Protein AF-A0A9N8DSX9-F1 (afdb_monomer_lite)

pLDDT: mean 76.62, std 20.0, range [32.53, 97.75]

Organism: NCBI:txid568900

Sequence (186 aa):
MCFKPKPPTVYNMPDPSSFDSPKKEIKKKHDDGHYFLGCICDMRRAVIILDSLGALGSVIALLVAVILYDQYGIQEEGKEEERIVMWVDGSYNIWTLCCIHILVIYSHLSGIIGAVTFRICPLVIAMLIEIGYGILAGLDQNWISLGVCIFLLYPHISLCHDLSRGILTNENSHGEEQKHLSCWYV

Structure (mmCIF, N/CA/C/O backbone):
data_AF-A0A9N8DSX9-F1
#
_entry.id   AF-A0A9N8DSX9-F1
#
loop_
_atom_site.group_PDB
_atom_site.id
_atom_site.type_symbol
_atom_site.label_atom_id
_atom_site.label_alt_id
_atom_site.label_comp_id
_atom_site.label_asym_id
_atom_site.label_entity_id
_atom_site.label_seq_id
_atom_site.pdbx_PDB_ins_code
_atom_site.Cartn_x
_atom_site.Cartn_y
_atom_site.Cartn_z
_atom_site.occupancy
_atom_site.B_iso_or_equiv
_atom_site.auth_seq_id
_atom_site.auth_comp_id
_atom_site.auth_asym_id
_atom_site.auth_atom_id
_atom_site.pdbx_PDB_model_num
ATOM 1 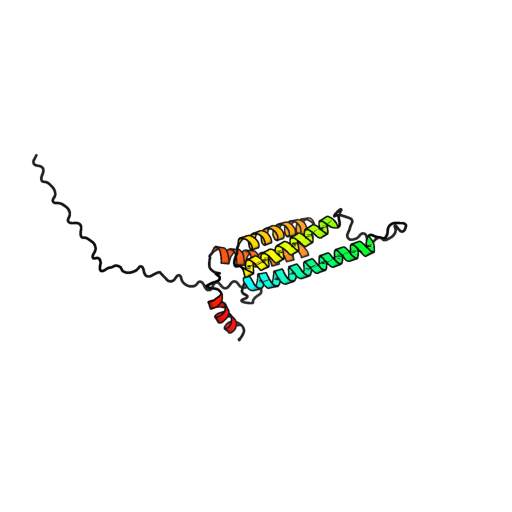N N . MET A 1 1 ? -87.368 -6.758 21.649 1.00 39.78 1 MET A N 1
ATOM 2 C CA . MET A 1 1 ? -86.027 -7.171 22.117 1.00 39.78 1 MET A CA 1
ATOM 3 C C . MET A 1 1 ? -85.372 -5.963 22.772 1.00 39.78 1 MET A C 1
ATOM 5 O O . MET A 1 1 ? -85.138 -4.978 22.087 1.00 39.78 1 MET A O 1
ATOM 9 N N . CYS A 1 2 ? -85.190 -5.985 24.095 1.00 32.53 2 CYS A N 1
ATOM 10 C CA . CYS A 1 2 ? -84.627 -4.865 24.856 1.00 32.53 2 CYS A CA 1
ATOM 11 C C . CYS A 1 2 ? -83.095 -4.894 24.797 1.00 32.53 2 CYS A C 1
ATOM 13 O O . CYS A 1 2 ? -82.479 -5.843 25.279 1.00 32.53 2 CYS A O 1
ATOM 15 N N . PHE A 1 3 ? -82.487 -3.849 24.237 1.00 35.75 3 PHE A N 1
ATOM 16 C CA . PHE A 1 3 ? -81.045 -3.626 24.300 1.00 35.75 3 PHE A CA 1
ATOM 17 C C . PHE A 1 3 ? -80.676 -3.061 25.676 1.00 35.75 3 PHE A C 1
ATOM 19 O O . PHE A 1 3 ? -81.069 -1.948 26.021 1.00 35.75 3 PHE A O 1
ATOM 26 N N . LYS A 1 4 ? -79.915 -3.825 26.467 1.00 37.94 4 LYS A N 1
ATOM 27 C CA . LYS A 1 4 ? -79.202 -3.293 27.634 1.00 37.94 4 LYS A CA 1
ATOM 28 C C . LYS A 1 4 ? -77.878 -2.682 27.155 1.00 37.94 4 LYS A C 1
ATOM 30 O O . LYS A 1 4 ? -77.076 -3.419 26.578 1.00 37.94 4 LYS A O 1
ATOM 35 N N . PRO A 1 5 ? -77.618 -1.386 27.383 1.00 50.19 5 PRO A N 1
ATOM 36 C CA . PRO A 1 5 ? -76.312 -0.808 27.096 1.00 50.19 5 PRO A CA 1
ATOM 37 C C . PRO A 1 5 ? -75.262 -1.383 28.057 1.00 50.19 5 PRO A C 1
ATOM 39 O O . PRO A 1 5 ? -75.504 -1.510 29.259 1.00 50.19 5 PRO A O 1
ATOM 42 N N . LYS A 1 6 ? -74.094 -1.755 27.518 1.00 51.03 6 LYS A N 1
ATOM 43 C CA . LYS A 1 6 ? -72.920 -2.114 28.324 1.00 51.03 6 LYS A CA 1
ATOM 44 C C . LYS A 1 6 ? -72.391 -0.852 29.021 1.00 51.03 6 LYS A C 1
ATOM 46 O O . LYS A 1 6 ? -72.275 0.176 28.354 1.00 51.03 6 LYS A O 1
ATOM 51 N N . PRO A 1 7 ? -72.056 -0.914 30.321 1.00 60.38 7 PRO A N 1
ATOM 52 C CA . PRO A 1 7 ? -71.406 0.200 30.994 1.00 60.38 7 PRO A CA 1
ATOM 53 C C . PRO A 1 7 ? -70.010 0.445 30.397 1.00 60.38 7 PRO A C 1
ATOM 55 O O . PRO A 1 7 ? -69.373 -0.504 29.924 1.00 60.38 7 PRO A O 1
ATOM 58 N N . PRO A 1 8 ? -69.536 1.701 30.402 1.00 59.12 8 PRO A N 1
ATOM 59 C CA . PRO A 1 8 ? -68.220 2.043 29.891 1.00 59.12 8 PRO A CA 1
ATOM 60 C C . PRO A 1 8 ? -67.133 1.372 30.731 1.00 59.12 8 PRO A C 1
ATOM 62 O O . PRO A 1 8 ? -67.168 1.376 31.962 1.00 59.12 8 PRO A O 1
ATOM 65 N N . THR A 1 9 ? -66.163 0.784 30.041 1.00 65.94 9 THR A N 1
ATOM 66 C CA . THR A 1 9 ? -64.956 0.216 30.629 1.00 65.94 9 THR A CA 1
ATOM 67 C C . THR A 1 9 ? -64.151 1.344 31.269 1.00 65.94 9 THR A C 1
ATOM 69 O O . THR A 1 9 ? -63.696 2.257 30.581 1.00 65.94 9 THR A O 1
ATOM 72 N N . VAL A 1 10 ? -63.988 1.293 32.591 1.00 60.00 10 VAL A N 1
ATOM 73 C CA . VAL A 1 10 ? -63.062 2.162 33.320 1.00 60.00 10 VAL A CA 1
ATOM 74 C C . VAL A 1 10 ? -61.651 1.763 32.892 1.00 60.00 10 VAL A C 1
ATOM 76 O O . VAL A 1 10 ? -61.175 0.681 33.232 1.00 60.00 10 VAL A O 1
ATOM 79 N N . TYR A 1 11 ? -61.006 2.604 32.086 1.00 59.25 11 TYR A N 1
ATOM 80 C CA . TYR A 1 11 ? -59.587 2.462 31.789 1.00 59.25 11 TYR A CA 1
ATOM 81 C C . TYR A 1 11 ? -58.805 2.814 33.054 1.00 59.25 11 TYR A C 1
ATOM 83 O O . TYR A 1 11 ? -58.786 3.970 33.472 1.00 59.25 11 TYR A O 1
ATOM 91 N N . ASN A 1 12 ? -58.166 1.815 33.663 1.00 65.25 12 ASN A N 1
ATOM 92 C CA . ASN A 1 12 ? -57.147 2.054 34.676 1.00 65.25 12 ASN A CA 1
ATOM 93 C C . ASN A 1 12 ? -55.991 2.800 34.002 1.00 65.25 12 ASN A C 1
ATOM 95 O O . ASN A 1 12 ? -55.288 2.231 33.165 1.00 65.25 12 ASN A O 1
ATOM 99 N N . MET A 1 13 ? -55.827 4.081 34.329 1.00 64.75 13 MET A N 1
ATOM 100 C CA . MET A 1 13 ? -54.617 4.813 33.971 1.00 64.75 13 MET A CA 1
ATOM 101 C C . MET A 1 13 ? -53.437 4.185 34.724 1.00 64.75 13 MET A C 1
ATOM 103 O O . MET A 1 13 ? -53.549 3.981 35.935 1.00 64.75 13 MET A O 1
ATOM 107 N N . PRO A 1 14 ? -52.334 3.842 34.036 1.00 63.28 14 PRO A N 1
ATOM 108 C CA . PRO A 1 14 ? -51.133 3.365 34.700 1.00 63.28 14 PRO A CA 1
ATOM 109 C C . PRO A 1 14 ? -50.599 4.444 35.644 1.00 63.28 14 PRO A C 1
ATOM 111 O O . PRO A 1 14 ? -50.576 5.631 35.318 1.00 63.28 14 PRO A O 1
ATOM 114 N N . ASP A 1 15 ? -50.198 3.997 36.828 1.00 62.66 15 ASP A N 1
ATOM 115 C CA . ASP A 1 15 ? -49.656 4.819 37.899 1.00 62.66 15 ASP A CA 1
ATOM 116 C C . ASP A 1 15 ? -48.366 5.530 37.414 1.00 62.66 15 ASP A C 1
ATOM 118 O O . ASP A 1 15 ? -47.416 4.847 37.005 1.00 62.66 15 ASP A O 1
ATOM 122 N N . PRO A 1 16 ? -48.290 6.879 37.428 1.00 59.66 16 PRO A N 1
ATOM 123 C CA . PRO A 1 16 ? -47.128 7.638 36.943 1.00 59.66 16 PRO A CA 1
ATOM 124 C C . PRO A 1 16 ? -45.860 7.433 37.790 1.00 59.66 16 PRO A C 1
ATOM 126 O O . PRO A 1 16 ? -44.799 7.955 37.454 1.00 59.66 16 PRO A O 1
ATOM 129 N N . SER A 1 17 ? -45.949 6.662 38.875 1.00 57.22 17 SER A N 1
ATOM 130 C CA . SER A 1 17 ? -44.843 6.333 39.775 1.00 57.22 17 SER A CA 1
ATOM 131 C C . SER A 1 17 ? -43.993 5.128 39.336 1.00 57.22 17 SER A C 1
ATOM 133 O O . SER A 1 17 ? -42.993 4.828 39.984 1.00 57.22 17 SER A O 1
ATOM 135 N N . SER A 1 18 ? -44.321 4.474 38.215 1.00 54.19 18 SER A N 1
ATOM 136 C CA . SER A 1 18 ? -43.562 3.333 37.674 1.00 54.19 18 SER A CA 1
ATOM 137 C C . SER A 1 18 ? -42.880 3.643 36.336 1.00 54.19 18 SER A C 1
ATOM 139 O O . SER A 1 18 ? -42.876 2.840 35.407 1.00 54.19 18 SER A O 1
ATOM 141 N N . PHE A 1 19 ? -42.229 4.805 36.236 1.00 54.66 19 PHE A N 1
ATOM 142 C CA . PHE A 1 19 ? -41.115 4.962 35.296 1.00 54.66 19 PHE A CA 1
ATOM 143 C C . PHE A 1 19 ? -39.897 4.219 35.864 1.00 54.66 19 PHE A C 1
ATOM 145 O O . PHE A 1 19 ? -38.894 4.813 36.262 1.00 54.66 19 PHE A O 1
ATOM 152 N N . ASP A 1 20 ? -40.004 2.888 35.907 1.00 56.53 20 ASP A N 1
ATOM 153 C CA . ASP A 1 20 ? -38.839 2.019 35.936 1.00 56.53 20 ASP A CA 1
ATOM 154 C C . ASP A 1 20 ? -38.082 2.323 34.649 1.00 56.53 20 ASP A C 1
ATOM 156 O O . ASP A 1 20 ? -38.424 1.878 33.550 1.00 56.53 20 ASP A O 1
ATOM 160 N N . SER A 1 21 ? -37.092 3.202 34.793 1.00 57.84 21 SER A N 1
ATOM 161 C CA . SER A 1 21 ? -36.144 3.528 33.744 1.00 57.84 21 SER A CA 1
ATOM 162 C C . SER A 1 21 ? -35.671 2.200 33.167 1.00 57.84 21 SER A C 1
ATOM 164 O O . SER A 1 21 ? -35.215 1.364 33.956 1.00 57.84 21 SER A O 1
ATOM 166 N N . PRO A 1 22 ? -35.792 1.954 31.848 1.00 53.59 22 PRO A N 1
ATOM 167 C CA . PRO A 1 22 ? -35.310 0.713 31.276 1.00 53.59 22 PRO A CA 1
ATOM 168 C C . PRO A 1 22 ? -33.847 0.605 31.682 1.00 53.59 22 PRO A C 1
ATOM 170 O O . PRO A 1 22 ? -33.023 1.425 31.265 1.00 53.59 22 PRO A O 1
ATOM 173 N N . LYS A 1 23 ? -33.550 -0.352 32.573 1.00 48.41 23 LYS A N 1
ATOM 174 C CA . LYS A 1 23 ? -32.190 -0.744 32.917 1.00 48.41 23 LYS A CA 1
ATOM 175 C C . LYS A 1 23 ? -31.560 -1.078 31.579 1.00 48.41 23 LYS A C 1
ATOM 177 O O . LYS A 1 23 ? -31.826 -2.138 31.023 1.00 48.41 23 LYS A O 1
ATOM 182 N N . LYS A 1 24 ? -30.813 -0.117 31.029 1.00 51.50 24 LYS A N 1
ATOM 183 C CA . LYS A 1 24 ? -29.939 -0.305 29.880 1.00 51.50 24 LYS A CA 1
ATOM 184 C C . LYS A 1 24 ? -29.101 -1.509 30.263 1.00 51.50 24 LYS A C 1
ATOM 186 O O . LYS A 1 24 ? -28.231 -1.390 31.123 1.00 51.50 24 LYS A O 1
ATOM 191 N N . GLU A 1 25 ? -29.429 -2.669 29.703 1.00 48.47 25 GLU A N 1
ATOM 192 C CA . GLU A 1 25 ? -28.553 -3.822 29.746 1.00 48.47 25 GLU A CA 1
ATOM 193 C C . GLU A 1 25 ? -27.217 -3.316 29.226 1.00 48.47 25 GLU A C 1
ATOM 195 O O . GLU A 1 25 ? -27.071 -2.941 28.059 1.00 48.47 25 GLU A O 1
ATOM 200 N N . ILE A 1 26 ? -26.269 -3.196 30.150 1.00 52.19 26 ILE A N 1
ATOM 201 C CA . ILE A 1 26 ? -24.877 -2.938 29.852 1.00 52.19 26 ILE A CA 1
ATOM 202 C C . ILE A 1 26 ? -24.466 -4.165 29.050 1.00 52.19 26 ILE A C 1
ATOM 204 O O . ILE A 1 26 ? -24.198 -5.225 29.618 1.00 52.19 26 ILE A O 1
ATOM 208 N N . LYS A 1 27 ? -24.552 -4.044 27.717 1.00 47.03 27 LYS A N 1
ATOM 209 C CA . LYS A 1 27 ? -24.067 -5.035 26.762 1.00 47.03 27 LYS A CA 1
ATOM 210 C C . LYS A 1 27 ? -22.707 -5.480 27.274 1.00 47.03 27 LYS A C 1
ATOM 212 O O . LYS A 1 27 ? -21.816 -4.643 27.420 1.00 47.03 27 LYS A O 1
ATOM 217 N N . LYS A 1 28 ? -22.596 -6.770 27.609 1.00 46.50 28 LYS A N 1
ATOM 218 C CA . LYS A 1 28 ? -21.336 -7.412 27.985 1.00 46.50 28 LYS A CA 1
ATOM 219 C C . LYS A 1 28 ? -20.252 -6.882 27.052 1.00 46.50 28 LYS A C 1
ATOM 221 O O . LYS A 1 28 ? -20.375 -7.030 25.837 1.00 46.50 28 LYS A O 1
ATOM 226 N N . LYS A 1 29 ? -19.258 -6.209 27.636 1.00 50.53 29 LYS A N 1
ATOM 227 C CA . LYS A 1 29 ? -18.045 -5.780 26.948 1.00 50.53 29 LYS A CA 1
ATOM 228 C C . LYS A 1 29 ? -17.439 -7.058 26.371 1.00 50.53 29 LYS A C 1
ATOM 230 O O . LYS A 1 29 ? -17.045 -7.942 27.126 1.00 50.53 29 LYS A O 1
ATOM 235 N N . HIS A 1 30 ? -17.546 -7.226 25.062 1.00 47.53 30 HIS A N 1
ATOM 236 C CA . HIS A 1 30 ? -16.952 -8.355 24.369 1.00 47.53 30 HIS A CA 1
ATOM 237 C C . HIS A 1 30 ? -15.460 -8.026 24.298 1.00 47.53 30 HIS A C 1
ATOM 239 O O . HIS A 1 30 ? -15.067 -7.165 23.515 1.00 47.53 30 HIS A O 1
ATOM 245 N N . ASP A 1 31 ? -14.657 -8.625 25.179 1.00 51.00 31 ASP A N 1
ATOM 246 C CA . ASP A 1 31 ? -13.192 -8.541 25.143 1.00 51.00 31 ASP A CA 1
ATOM 247 C C . ASP A 1 31 ? -12.658 -9.429 23.997 1.00 51.00 31 ASP A C 1
ATOM 249 O O . ASP A 1 31 ? -11.843 -10.325 24.203 1.00 51.00 31 ASP A O 1
ATOM 253 N N . ASP A 1 32 ? -13.143 -9.204 22.773 1.00 53.16 32 ASP A N 1
ATOM 254 C CA . ASP A 1 32 ? -12.611 -9.843 21.568 1.00 53.16 32 ASP A CA 1
ATOM 255 C C . ASP A 1 32 ? -11.408 -9.035 21.088 1.00 53.16 32 ASP A C 1
ATOM 257 O O . ASP A 1 32 ? -11.452 -8.324 20.086 1.00 53.16 32 ASP A O 1
ATOM 261 N N . GLY A 1 33 ? -10.316 -9.110 21.847 1.00 55.03 33 GLY A N 1
ATOM 262 C CA . GLY A 1 33 ? -9.026 -8.638 21.367 1.00 55.03 33 GLY A CA 1
ATOM 263 C C . GLY A 1 33 ? -8.608 -9.485 20.168 1.00 55.03 33 GLY A C 1
ATOM 264 O O . GLY A 1 33 ? -8.338 -10.677 20.309 1.00 55.03 33 GLY A O 1
ATOM 265 N N . HIS A 1 34 ? -8.565 -8.895 18.976 1.00 57.56 34 HIS A N 1
ATOM 266 C CA . HIS A 1 34 ? -8.028 -9.577 17.807 1.00 57.56 34 HIS A CA 1
ATOM 267 C C . HIS A 1 34 ? -6.502 -9.708 17.942 1.00 57.56 34 HIS A C 1
ATOM 269 O O . HIS A 1 34 ? -5.789 -8.721 18.115 1.00 57.56 34 HIS A O 1
ATOM 275 N N . TYR A 1 35 ? -5.985 -10.936 17.860 1.00 56.19 35 TYR A N 1
ATOM 276 C CA . TYR A 1 35 ? -4.548 -11.205 17.928 1.00 56.19 35 TYR A CA 1
ATOM 277 C C . TYR A 1 35 ? -3.931 -11.085 16.531 1.00 56.19 35 TYR A C 1
ATOM 279 O O . TYR A 1 35 ? -4.272 -11.857 15.634 1.00 56.19 35 TYR A O 1
ATOM 287 N N . PHE A 1 36 ? -2.993 -10.154 16.346 1.00 54.12 36 PHE A N 1
ATOM 288 C CA . PHE A 1 36 ? -2.146 -10.097 15.152 1.00 54.12 36 PHE A CA 1
ATOM 289 C C . PHE A 1 36 ? -0.717 -10.489 15.535 1.00 54.12 36 PHE A C 1
ATOM 291 O O . PHE A 1 36 ? -0.116 -9.874 16.412 1.00 54.12 36 PHE A O 1
ATOM 298 N N . LEU A 1 37 ? -0.180 -11.536 14.896 1.00 59.00 37 LEU A N 1
ATOM 299 C CA . LEU A 1 37 ? 1.187 -12.041 15.115 1.00 59.00 37 LEU A CA 1
ATOM 300 C C . LEU A 1 37 ? 1.532 -12.423 16.571 1.00 59.00 37 LEU A C 1
ATOM 302 O O . LEU A 1 37 ? 2.679 -12.307 16.991 1.00 59.00 37 LEU A O 1
ATOM 306 N N . GLY A 1 38 ? 0.560 -12.900 17.354 1.00 53.44 38 GLY A N 1
ATOM 307 C CA . GLY A 1 38 ? 0.810 -13.395 18.717 1.00 53.44 38 GLY A CA 1
ATOM 308 C C . GLY A 1 38 ? 1.047 -12.308 19.774 1.00 53.44 38 GLY A C 1
ATOM 309 O O . GLY A 1 38 ? 1.221 -12.640 20.943 1.00 53.44 38 GLY A O 1
ATOM 310 N N . CYS A 1 39 ? 0.976 -11.030 19.396 1.00 58.25 39 CYS A N 1
ATOM 311 C CA . CYS A 1 39 ? 0.935 -9.899 20.317 1.00 58.25 39 CYS A CA 1
ATOM 312 C C . CYS A 1 39 ? -0.479 -9.299 20.326 1.00 58.25 39 CYS A C 1
ATOM 314 O O . CYS A 1 39 ? -1.134 -9.210 19.285 1.00 58.25 39 CYS A O 1
ATOM 316 N N . ILE A 1 40 ? -0.961 -8.860 21.494 1.00 56.34 40 ILE A N 1
ATOM 317 C CA . ILE A 1 40 ? -2.199 -8.071 21.606 1.00 56.34 40 ILE A CA 1
ATOM 318 C C . ILE A 1 40 ? -1.875 -6.646 21.139 1.00 56.34 40 ILE A C 1
ATOM 320 O O . ILE A 1 40 ? -1.680 -5.726 21.935 1.00 56.34 40 ILE A O 1
ATOM 324 N N . CYS A 1 41 ? -1.693 -6.490 19.832 1.00 63.97 41 CYS A N 1
ATOM 325 C CA . CYS A 1 41 ? -1.414 -5.210 19.208 1.00 63.97 41 CYS A CA 1
ATOM 326 C C . CYS A 1 41 ? -2.728 -4.582 18.753 1.00 63.97 41 CYS A C 1
ATOM 328 O O . CYS A 1 41 ? -3.481 -5.185 17.996 1.00 63.97 41 CYS A O 1
ATOM 330 N N . ASP A 1 42 ? -2.966 -3.350 19.197 1.00 82.06 42 ASP A N 1
ATOM 331 C CA . ASP A 1 42 ? -4.011 -2.480 18.662 1.00 82.06 42 ASP A CA 1
ATOM 332 C C . ASP A 1 42 ? -3.896 -2.434 17.125 1.00 82.06 42 ASP A C 1
ATOM 334 O O . ASP A 1 42 ? -2.864 -2.009 16.589 1.00 82.06 42 ASP A O 1
ATOM 338 N N . MET A 1 43 ? -4.940 -2.887 16.417 1.00 88.25 43 MET A N 1
ATOM 339 C CA . MET A 1 43 ? -4.961 -2.958 14.948 1.00 88.25 43 MET A CA 1
ATOM 340 C C . MET A 1 43 ? -4.680 -1.600 14.312 1.00 88.25 43 MET A C 1
ATOM 342 O O . MET A 1 43 ? -4.038 -1.523 13.267 1.00 88.25 43 MET A O 1
ATOM 346 N N . ARG A 1 44 ? -5.071 -0.508 14.978 1.00 90.62 44 ARG A N 1
ATOM 347 C CA . ARG A 1 44 ? -4.751 0.853 14.545 1.00 90.62 44 ARG A CA 1
ATOM 348 C C . ARG A 1 44 ? -3.245 1.089 14.496 1.00 90.62 44 ARG A C 1
ATOM 350 O O . ARG A 1 44 ? -2.741 1.644 13.523 1.00 90.62 44 ARG A O 1
ATOM 357 N N . ARG A 1 45 ? -2.512 0.666 15.531 1.00 90.25 45 ARG A N 1
ATOM 358 C CA . ARG A 1 45 ? -1.046 0.785 15.569 1.00 90.25 45 ARG A CA 1
ATOM 359 C C . ARG A 1 45 ? -0.400 -0.100 14.512 1.00 90.25 45 ARG A C 1
ATOM 361 O O . ARG A 1 45 ? 0.561 0.337 13.888 1.00 90.25 45 ARG A O 1
ATOM 368 N N . ALA A 1 46 ? -0.945 -1.296 14.284 1.00 91.88 46 ALA A N 1
ATOM 369 C CA . ALA A 1 46 ? -0.471 -2.183 13.227 1.00 91.88 46 ALA A CA 1
ATOM 370 C C . ALA A 1 46 ? -0.584 -1.520 11.844 1.00 91.88 46 ALA A C 1
ATOM 372 O O . ALA A 1 46 ? 0.421 -1.467 11.142 1.00 91.88 46 ALA A O 1
ATOM 373 N N . VAL A 1 47 ? -1.743 -0.940 11.495 1.00 95.00 47 VAL A N 1
ATOM 374 C CA . VAL A 1 47 ? -1.926 -0.194 10.231 1.00 95.00 47 VAL A CA 1
ATOM 375 C C . VAL A 1 47 ? -0.917 0.950 10.123 1.00 95.00 47 VAL A C 1
ATOM 377 O O . VAL A 1 47 ? -0.186 1.021 9.145 1.00 95.00 47 VAL A O 1
ATOM 380 N N . ILE A 1 48 ? -0.791 1.793 11.157 1.00 95.44 48 ILE A N 1
ATOM 381 C CA . ILE A 1 48 ? 0.133 2.942 11.132 1.00 95.44 48 ILE A CA 1
ATOM 382 C C . ILE A 1 48 ? 1.582 2.495 10.904 1.00 95.44 48 ILE A C 1
ATOM 384 O O . ILE A 1 48 ? 2.286 3.096 10.092 1.00 95.44 48 ILE A O 1
ATOM 388 N N . ILE A 1 49 ? 2.045 1.462 11.614 1.00 94.75 49 ILE A N 1
ATOM 389 C CA . ILE A 1 49 ? 3.422 0.965 11.494 1.00 94.75 49 ILE A CA 1
ATOM 390 C C . ILE A 1 49 ? 3.646 0.348 10.113 1.00 94.75 49 ILE A C 1
ATOM 392 O O . ILE A 1 49 ? 4.630 0.679 9.452 1.00 94.75 49 ILE A O 1
ATOM 396 N N . LEU A 1 50 ? 2.745 -0.532 9.676 1.00 95.12 50 LEU A N 1
ATOM 397 C CA . LEU A 1 50 ? 2.883 -1.249 8.413 1.00 95.12 50 LEU A CA 1
ATOM 398 C C . LEU A 1 50 ? 2.809 -0.304 7.212 1.00 95.12 50 LEU A C 1
ATOM 400 O O . LEU A 1 50 ? 3.667 -0.394 6.338 1.00 95.12 50 LEU A O 1
ATOM 404 N N . ASP A 1 51 ? 1.889 0.660 7.210 1.00 96.50 51 ASP A N 1
ATOM 405 C CA . ASP A 1 51 ? 1.818 1.676 6.158 1.00 96.50 51 ASP A CA 1
ATOM 406 C C . ASP A 1 51 ? 3.016 2.619 6.174 1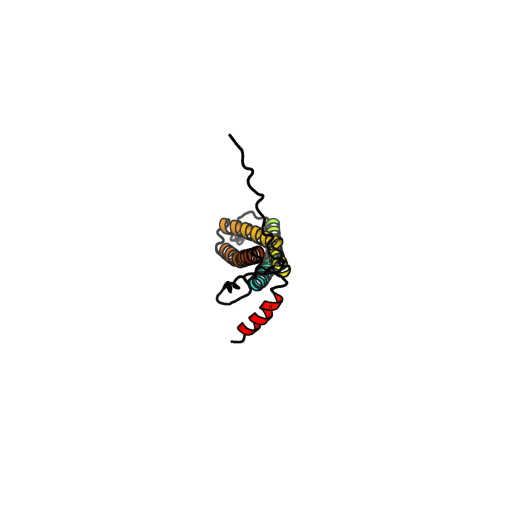.00 96.50 51 ASP A C 1
ATOM 408 O O . ASP A 1 51 ? 3.485 3.030 5.116 1.00 96.50 51 ASP A O 1
ATOM 412 N N . SER A 1 52 ? 3.555 2.956 7.350 1.00 97.00 52 SER A N 1
ATOM 413 C CA . SER A 1 52 ? 4.768 3.780 7.423 1.00 97.00 52 SER A CA 1
ATOM 414 C C . SER A 1 52 ? 5.953 3.059 6.780 1.00 97.00 52 SER A C 1
ATOM 416 O O . SER A 1 52 ? 6.707 3.659 6.013 1.00 97.00 52 SER A O 1
ATOM 418 N N . LEU A 1 53 ? 6.101 1.758 7.053 1.00 96.00 53 LEU A N 1
ATOM 419 C CA . LEU A 1 53 ? 7.127 0.925 6.427 1.00 96.00 53 LEU A CA 1
ATOM 420 C C . LEU A 1 53 ? 6.875 0.745 4.923 1.00 96.00 53 LEU A C 1
ATOM 422 O O . LEU A 1 53 ? 7.817 0.854 4.139 1.00 96.00 53 LEU A O 1
ATOM 426 N N . GLY A 1 54 ? 5.622 0.528 4.513 1.00 94.69 54 GLY A N 1
ATOM 427 C CA . GLY A 1 54 ? 5.222 0.393 3.109 1.00 94.69 54 GLY A CA 1
ATOM 428 C C . GLY A 1 54 ? 5.466 1.665 2.294 1.00 94.69 54 GLY A C 1
ATOM 429 O O . GLY A 1 54 ? 6.043 1.610 1.205 1.00 94.69 54 GLY A O 1
ATOM 430 N N . ALA A 1 55 ? 5.127 2.832 2.847 1.00 96.62 55 ALA A N 1
ATOM 431 C CA . ALA A 1 55 ? 5.392 4.130 2.233 1.00 96.62 55 ALA A CA 1
ATOM 432 C C . ALA A 1 55 ? 6.898 4.384 2.075 1.00 96.62 55 ALA A C 1
ATOM 434 O O . ALA A 1 55 ? 7.345 4.751 0.988 1.00 96.62 55 ALA A O 1
ATOM 435 N N . LEU A 1 56 ? 7.694 4.140 3.124 1.00 97.06 56 LEU A N 1
ATOM 436 C CA . LEU A 1 56 ? 9.154 4.276 3.063 1.00 97.06 56 LEU A CA 1
ATOM 437 C C . LEU A 1 56 ? 9.768 3.329 2.027 1.00 97.06 56 LEU A C 1
ATOM 439 O O . LEU A 1 56 ? 10.577 3.762 1.206 1.00 97.06 56 LEU A O 1
ATOM 443 N N . GLY A 1 57 ? 9.350 2.062 2.026 1.00 95.00 57 GLY A N 1
ATOM 444 C CA . GLY A 1 57 ? 9.786 1.077 1.038 1.00 95.00 57 GLY A CA 1
ATOM 445 C C . GLY A 1 57 ? 9.453 1.507 -0.391 1.00 95.00 57 GLY A C 1
ATOM 446 O O . GLY A 1 57 ? 10.309 1.428 -1.269 1.00 95.00 57 GLY A O 1
ATOM 447 N N . SER A 1 58 ? 8.254 2.048 -0.613 1.00 94.19 58 SER A N 1
ATOM 448 C CA . SER A 1 58 ? 7.812 2.535 -1.925 1.00 94.19 58 SER A CA 1
ATOM 449 C C . SER A 1 58 ? 8.595 3.759 -2.403 1.00 94.19 58 SER A C 1
ATOM 451 O O . SER A 1 58 ? 8.923 3.846 -3.584 1.00 94.19 58 SER A O 1
ATOM 453 N N . VAL A 1 59 ? 8.949 4.682 -1.502 1.00 96.88 59 VAL A N 1
ATOM 454 C CA . VAL A 1 59 ? 9.812 5.831 -1.825 1.00 96.88 59 VAL A CA 1
ATOM 455 C C . VAL A 1 59 ? 11.214 5.365 -2.214 1.00 96.88 59 VAL A C 1
ATOM 457 O O . VAL A 1 59 ? 11.754 5.826 -3.218 1.00 96.88 59 VAL A O 1
ATOM 460 N N . ILE A 1 60 ? 11.797 4.431 -1.457 1.00 96.19 60 ILE A N 1
ATOM 461 C CA . ILE A 1 60 ? 13.120 3.871 -1.768 1.00 96.19 60 ILE A CA 1
ATOM 462 C C . ILE A 1 60 ? 13.084 3.149 -3.119 1.00 96.19 60 ILE A C 1
ATOM 464 O O . ILE A 1 60 ? 13.955 3.388 -3.953 1.00 96.19 60 ILE A O 1
ATOM 468 N N . ALA A 1 61 ? 12.067 2.318 -3.366 1.00 91.06 61 ALA A N 1
ATOM 469 C CA . ALA A 1 61 ? 11.896 1.611 -4.633 1.00 91.06 61 ALA A CA 1
ATOM 470 C C . ALA A 1 61 ? 11.785 2.579 -5.821 1.00 91.06 61 ALA A C 1
ATOM 472 O O . ALA A 1 61 ? 12.456 2.385 -6.833 1.00 91.06 61 ALA A O 1
ATOM 473 N N . LEU A 1 62 ? 11.013 3.662 -5.672 1.00 93.06 62 LEU A N 1
ATOM 474 C CA . LEU A 1 62 ? 10.887 4.699 -6.693 1.00 93.06 62 LEU A CA 1
ATOM 475 C C . LEU A 1 62 ? 12.227 5.394 -6.978 1.00 93.06 62 LEU A C 1
ATOM 477 O O . LEU A 1 62 ? 12.587 5.575 -8.139 1.00 93.06 62 LEU A O 1
ATOM 481 N N . LEU A 1 63 ? 12.988 5.757 -5.940 1.00 94.31 63 LEU A N 1
ATOM 482 C CA . LEU A 1 63 ? 14.307 6.378 -6.107 1.00 94.31 63 LEU A CA 1
ATOM 483 C C . LEU A 1 63 ? 15.286 5.444 -6.822 1.00 94.31 63 LEU A C 1
ATOM 485 O O . LEU A 1 63 ? 15.977 5.873 -7.743 1.00 94.31 63 LEU A O 1
ATOM 489 N N . VAL A 1 64 ? 15.322 4.168 -6.431 1.00 91.00 64 VAL A N 1
ATOM 490 C CA . VAL A 1 64 ? 16.161 3.155 -7.085 1.00 91.00 64 VAL A CA 1
ATOM 491 C C . VAL A 1 64 ? 15.769 3.001 -8.554 1.00 91.00 64 VAL A C 1
ATOM 493 O O . VAL A 1 64 ? 16.649 3.007 -9.410 1.00 91.00 64 VAL A O 1
ATOM 496 N N . ALA A 1 65 ? 14.472 2.936 -8.865 1.00 87.62 65 ALA A N 1
ATOM 497 C CA . ALA A 1 65 ? 13.992 2.834 -10.241 1.00 87.62 65 ALA A CA 1
ATOM 498 C C . ALA A 1 65 ? 14.434 4.026 -11.106 1.00 87.62 65 ALA A C 1
ATOM 500 O O . ALA A 1 65 ? 14.910 3.832 -12.222 1.00 87.62 65 ALA A O 1
ATOM 501 N N . VAL A 1 66 ? 14.338 5.252 -10.579 1.00 90.25 66 VAL A N 1
ATOM 502 C CA . VAL A 1 66 ? 14.774 6.467 -11.287 1.00 90.25 66 VAL A CA 1
ATOM 503 C C . VAL A 1 66 ? 16.292 6.489 -11.496 1.00 90.25 66 VAL A C 1
ATOM 505 O O . VAL A 1 66 ? 16.744 6.800 -12.594 1.00 90.25 66 VAL A O 1
ATOM 508 N N . ILE A 1 67 ? 17.084 6.127 -10.480 1.00 90.25 67 ILE A N 1
ATOM 509 C CA . ILE A 1 67 ? 18.554 6.093 -10.581 1.00 90.25 67 ILE A CA 1
ATOM 510 C C . ILE A 1 67 ? 19.008 5.048 -11.605 1.00 90.25 67 ILE A C 1
ATOM 512 O O . ILE A 1 67 ? 19.879 5.328 -12.425 1.00 90.25 67 ILE A O 1
ATOM 516 N N . LEU A 1 68 ? 18.420 3.848 -11.581 1.00 85.00 68 LEU A N 1
ATOM 517 C CA . LEU A 1 68 ? 18.735 2.806 -12.558 1.00 85.00 68 LEU A CA 1
ATOM 518 C C . LEU A 1 68 ? 18.341 3.247 -13.972 1.00 85.00 68 LEU A C 1
ATOM 520 O O . LEU A 1 68 ? 19.109 3.047 -14.909 1.00 85.00 68 LEU A O 1
ATOM 524 N N . TYR A 1 69 ? 17.187 3.896 -14.132 1.00 84.12 69 TYR A N 1
ATOM 525 C CA . TYR A 1 69 ? 16.778 4.429 -15.428 1.00 84.12 69 TYR A CA 1
ATOM 526 C C . TYR A 1 69 ? 17.777 5.460 -15.974 1.00 84.12 69 TYR A C 1
ATOM 528 O O . TYR A 1 69 ? 18.130 5.391 -17.147 1.00 84.12 69 TYR A 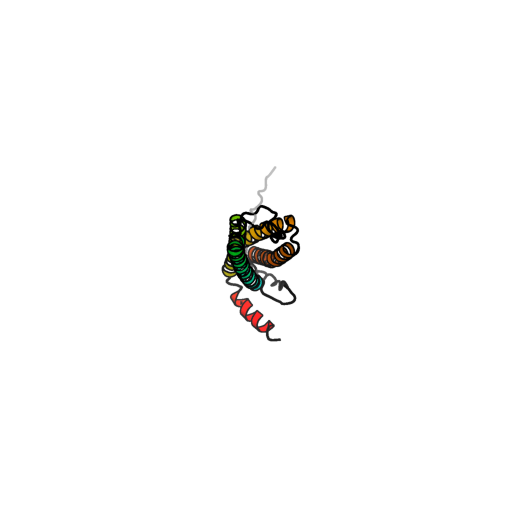O 1
ATOM 536 N N . ASP A 1 70 ? 18.281 6.370 -15.138 1.00 86.25 70 ASP A N 1
ATOM 537 C CA . ASP A 1 70 ? 19.283 7.366 -15.544 1.00 86.25 70 ASP A CA 1
ATOM 538 C C . ASP A 1 70 ? 20.619 6.715 -15.952 1.00 86.25 70 ASP A C 1
ATOM 540 O O . ASP A 1 70 ? 21.179 7.031 -17.001 1.00 86.25 70 ASP A O 1
ATOM 544 N N . GLN A 1 71 ? 21.101 5.737 -15.175 1.00 84.81 71 GLN A N 1
ATOM 545 C CA . GLN A 1 71 ? 22.381 5.074 -15.453 1.00 84.81 71 GLN A CA 1
ATOM 546 C C . GLN A 1 71 ? 22.358 4.191 -16.705 1.00 84.81 71 GLN A C 1
ATOM 548 O O . GLN A 1 71 ? 23.341 4.155 -17.447 1.00 84.81 71 GLN A O 1
ATOM 553 N N . TYR A 1 72 ? 21.261 3.468 -16.941 1.00 78.38 72 TYR A N 1
ATOM 554 C CA . TYR A 1 72 ? 21.157 2.510 -18.046 1.00 78.38 72 TYR A CA 1
ATOM 555 C C . TYR A 1 72 ? 20.455 3.081 -19.286 1.00 78.38 72 TYR A C 1
ATOM 557 O O . TYR A 1 72 ? 20.657 2.569 -20.385 1.00 78.38 72 TYR A O 1
ATOM 565 N N . GLY A 1 73 ? 19.670 4.154 -19.146 1.00 66.62 73 GLY A N 1
ATOM 566 C CA . GLY A 1 73 ? 18.921 4.780 -20.240 1.00 66.62 73 GLY A CA 1
ATOM 567 C C . GLY A 1 73 ? 19.766 5.616 -21.206 1.00 66.62 73 GLY A C 1
ATOM 568 O O . GLY A 1 73 ? 19.295 5.937 -22.291 1.00 66.62 73 GLY A O 1
ATOM 569 N N . ILE A 1 74 ? 21.011 5.952 -20.847 1.00 59.94 74 ILE A N 1
ATOM 570 C CA . ILE A 1 74 ? 21.913 6.782 -21.671 1.00 59.94 74 ILE A CA 1
ATOM 571 C C . ILE A 1 74 ? 22.835 5.928 -22.573 1.00 59.94 74 ILE A C 1
ATOM 573 O O . ILE A 1 74 ? 23.503 6.461 -23.455 1.00 59.94 74 ILE A O 1
ATOM 577 N N . GLN A 1 75 ? 22.862 4.595 -22.427 1.00 55.81 75 GLN A N 1
ATOM 578 C CA . GLN A 1 75 ? 23.631 3.718 -23.328 1.00 55.81 75 GLN A CA 1
ATOM 579 C C . GLN A 1 75 ? 22.844 3.323 -24.590 1.00 55.81 75 GLN A C 1
ATOM 581 O O . GLN A 1 75 ? 22.504 2.162 -24.810 1.00 55.81 75 GLN A O 1
ATOM 586 N N . GLU A 1 76 ? 22.615 4.295 -25.465 1.00 55.44 76 GLU A N 1
ATOM 587 C CA . GLU A 1 76 ? 22.481 4.090 -26.913 1.00 55.44 76 GLU A CA 1
ATOM 588 C C . GLU A 1 76 ? 23.456 5.094 -27.544 1.00 55.44 76 GLU A C 1
ATOM 590 O O . GLU A 1 76 ? 23.337 6.288 -27.314 1.00 55.44 76 GLU A O 1
ATOM 595 N N . GLU A 1 77 ? 24.569 4.706 -28.164 1.00 52.91 77 GLU A N 1
ATOM 596 C CA . GLU A 1 77 ? 24.678 3.870 -29.359 1.00 52.91 77 GLU A CA 1
ATOM 597 C C . GLU A 1 77 ? 25.939 2.974 -29.288 1.00 52.91 77 GLU A C 1
ATOM 599 O O . GLU A 1 77 ? 27.043 3.464 -29.046 1.00 52.91 77 GLU A O 1
ATOM 604 N N . GLY A 1 78 ? 25.824 1.666 -29.555 1.00 54.00 78 GLY A N 1
ATOM 605 C CA . GLY A 1 78 ? 26.958 0.925 -30.136 1.00 54.00 78 GLY A CA 1
ATOM 606 C C . GLY A 1 78 ? 27.492 -0.336 -29.448 1.00 54.00 78 GLY A C 1
ATOM 607 O O . GLY A 1 78 ? 28.500 -0.854 -29.927 1.00 54.00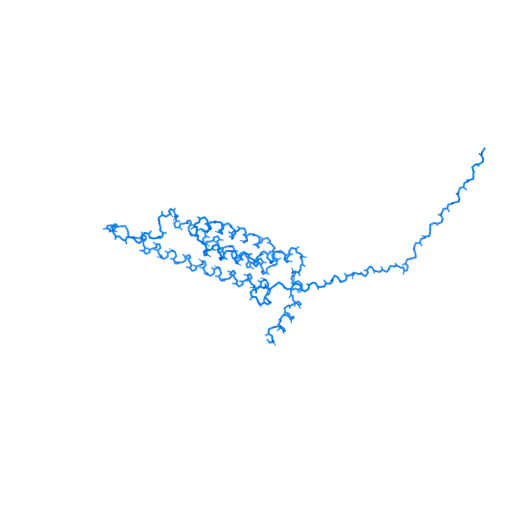 78 GLY A O 1
ATOM 608 N N . LYS A 1 79 ? 26.873 -0.884 -28.393 1.00 52.88 79 LYS A N 1
ATOM 609 C CA . LYS A 1 79 ? 27.211 -2.245 -27.916 1.00 52.88 79 LYS A CA 1
ATOM 610 C C . LYS A 1 79 ? 25.952 -3.033 -27.551 1.00 52.88 79 LYS A C 1
ATOM 612 O O . LYS A 1 79 ? 25.346 -2.795 -26.514 1.00 52.88 79 LYS A O 1
ATOM 617 N N . GLU A 1 80 ? 25.563 -3.935 -28.451 1.00 57.94 80 GLU A N 1
ATOM 618 C CA . GLU A 1 80 ? 24.374 -4.799 -28.355 1.00 57.94 80 GLU A CA 1
ATOM 619 C C . GLU A 1 80 ? 24.581 -6.090 -27.548 1.00 57.94 80 GLU A C 1
ATOM 621 O O . GLU A 1 80 ? 23.605 -6.765 -27.238 1.00 57.94 80 GLU A O 1
ATOM 626 N N . GLU A 1 81 ? 25.802 -6.467 -27.175 1.00 54.88 81 GLU A N 1
ATOM 627 C CA . GLU A 1 81 ? 26.017 -7.756 -26.509 1.00 54.88 81 GLU A CA 1
ATOM 628 C C . GLU A 1 81 ? 26.037 -7.607 -24.985 1.00 54.88 81 GLU A C 1
ATOM 630 O O . GLU A 1 81 ? 26.867 -6.898 -24.421 1.00 54.88 81 GLU A O 1
ATOM 635 N N . GLU A 1 82 ? 25.089 -8.294 -24.342 1.00 50.06 82 GLU A N 1
ATOM 636 C CA . GLU A 1 82 ? 24.879 -8.389 -22.890 1.00 50.06 82 GLU A CA 1
ATOM 637 C C . GLU A 1 82 ? 24.344 -7.127 -22.202 1.00 50.06 82 GLU A C 1
ATOM 639 O O . GLU A 1 82 ? 24.678 -6.811 -21.058 1.00 50.06 82 GLU A O 1
ATOM 644 N N . ARG A 1 83 ? 23.386 -6.441 -22.840 1.00 47.84 83 ARG A N 1
ATOM 645 C CA . ARG A 1 83 ? 22.405 -5.679 -22.056 1.00 47.84 83 ARG A CA 1
ATOM 646 C C . ARG A 1 83 ? 21.740 -6.687 -21.116 1.00 47.84 83 ARG A C 1
ATOM 648 O O . ARG A 1 83 ? 21.288 -7.729 -21.567 1.00 47.84 83 ARG A O 1
ATOM 655 N N . ILE A 1 84 ? 21.749 -6.436 -19.813 1.00 50.88 84 ILE A N 1
ATOM 656 C CA . ILE A 1 84 ? 21.125 -7.294 -18.801 1.00 50.88 84 ILE A CA 1
ATOM 657 C C . ILE A 1 84 ? 19.616 -7.334 -19.104 1.00 50.88 84 ILE A C 1
ATOM 659 O O . ILE A 1 84 ? 18.847 -6.506 -18.630 1.00 50.88 84 ILE A O 1
ATOM 663 N N . VAL A 1 85 ? 19.214 -8.285 -19.952 1.00 46.56 85 VAL A N 1
ATOM 664 C CA . VAL A 1 85 ? 17.861 -8.485 -20.508 1.00 46.56 85 VAL A CA 1
ATOM 665 C C . VAL A 1 85 ? 16.855 -8.925 -19.433 1.00 46.56 85 VAL A C 1
ATOM 667 O O . VAL A 1 85 ? 15.668 -9.056 -19.684 1.00 46.56 85 VAL A O 1
ATOM 670 N N . MET A 1 86 ? 17.263 -9.118 -18.179 1.00 46.12 86 MET A N 1
ATOM 671 C CA . MET A 1 86 ? 16.407 -9.823 -17.222 1.00 46.12 86 MET A CA 1
ATOM 672 C C . MET A 1 86 ? 15.229 -9.039 -16.618 1.00 46.12 86 MET A C 1
ATOM 674 O O . MET A 1 86 ? 14.473 -9.657 -15.879 1.00 46.12 86 MET A O 1
ATOM 678 N N . TRP A 1 87 ? 15.018 -7.744 -16.899 1.00 47.56 87 TRP A N 1
ATOM 679 C CA . TRP A 1 87 ? 13.946 -6.994 -16.206 1.00 47.56 87 TRP A CA 1
ATOM 680 C C . TRP A 1 87 ? 13.120 -6.000 -17.040 1.00 47.56 87 TRP A C 1
ATOM 682 O O . TRP A 1 87 ? 12.207 -5.390 -16.490 1.00 47.56 87 TRP A O 1
ATOM 692 N N . VAL A 1 88 ? 13.386 -5.824 -18.343 1.00 50.34 88 VAL A N 1
ATOM 693 C CA . VAL A 1 88 ? 12.704 -4.798 -19.174 1.00 50.34 88 VAL A CA 1
ATOM 694 C C . VAL A 1 88 ? 12.222 -5.352 -20.523 1.00 50.34 88 VAL A C 1
ATOM 696 O O . VAL A 1 88 ? 12.047 -4.611 -21.479 1.00 50.34 88 VAL A O 1
ATOM 699 N N . ASP A 1 89 ? 11.947 -6.652 -20.631 1.00 48.28 89 ASP A N 1
ATOM 700 C CA . ASP A 1 89 ? 11.322 -7.188 -21.857 1.00 48.28 89 ASP A CA 1
ATOM 701 C C . ASP A 1 89 ? 9.802 -6.933 -21.914 1.00 48.28 89 ASP A C 1
ATOM 703 O O . ASP A 1 89 ? 9.162 -7.124 -22.948 1.00 48.28 89 ASP A O 1
ATOM 707 N N . GLY A 1 90 ? 9.205 -6.438 -20.825 1.00 54.16 90 GLY A N 1
ATOM 708 C CA . GLY A 1 90 ? 7.792 -6.073 -20.755 1.00 54.16 90 GLY A CA 1
ATOM 709 C C . GLY A 1 90 ? 7.586 -4.566 -20.677 1.00 54.16 90 GLY A C 1
ATOM 710 O O . GLY A 1 90 ? 7.510 -4.048 -19.576 1.00 54.16 90 GLY A O 1
ATOM 711 N N . SER A 1 91 ? 7.513 -3.890 -21.830 1.00 54.59 91 SER A N 1
ATOM 712 C CA . SER A 1 91 ? 6.695 -2.711 -22.229 1.00 54.59 91 SER A CA 1
ATOM 713 C C . SER A 1 91 ? 6.191 -1.638 -21.229 1.00 54.59 91 SER A C 1
ATOM 715 O O . SER A 1 91 ? 5.399 -0.780 -21.628 1.00 54.59 91 SER A O 1
ATOM 717 N N . TYR A 1 92 ? 6.583 -1.618 -19.960 1.00 65.12 92 TYR A N 1
ATOM 718 C CA . TYR A 1 92 ? 6.168 -0.593 -19.014 1.00 65.12 92 TYR A CA 1
ATOM 719 C C . TYR A 1 92 ? 7.101 0.600 -19.150 1.00 65.12 92 TYR A C 1
ATOM 721 O O . TYR A 1 92 ? 8.273 0.560 -18.786 1.00 65.12 92 TYR A O 1
ATOM 729 N N . ASN A 1 93 ? 6.554 1.684 -19.692 1.00 82.00 93 ASN A N 1
ATOM 730 C CA . ASN A 1 93 ? 7.224 2.971 -19.697 1.00 82.00 93 ASN A CA 1
ATOM 731 C C . ASN A 1 93 ? 7.589 3.351 -18.248 1.00 82.00 93 ASN A C 1
ATOM 733 O O . ASN A 1 93 ? 6.773 3.163 -17.343 1.00 82.00 93 ASN A O 1
ATOM 737 N N . ILE A 1 94 ? 8.778 3.918 -18.026 1.00 83.62 94 ILE A N 1
ATOM 738 C CA . ILE A 1 94 ? 9.227 4.418 -16.716 1.00 83.62 94 ILE A CA 1
ATOM 739 C C . ILE A 1 94 ? 8.166 5.302 -16.044 1.00 83.62 94 ILE A C 1
ATOM 741 O O . ILE A 1 94 ? 7.954 5.224 -14.837 1.00 83.62 94 ILE A O 1
ATOM 745 N N . TRP A 1 95 ? 7.411 6.071 -16.834 1.00 85.44 95 TRP A N 1
ATOM 746 C CA . TRP A 1 95 ? 6.293 6.876 -16.343 1.00 85.44 95 TRP A CA 1
ATOM 747 C C . TRP A 1 95 ? 5.188 6.037 -15.697 1.00 85.44 95 TRP A C 1
ATOM 749 O O . TRP A 1 95 ? 4.672 6.417 -14.651 1.00 85.44 95 TRP A O 1
ATOM 759 N N . THR A 1 96 ? 4.848 4.883 -16.275 1.00 87.50 96 THR A N 1
ATOM 760 C CA . THR A 1 96 ? 3.859 3.957 -15.713 1.00 87.50 96 THR A CA 1
ATOM 761 C C . THR A 1 96 ? 4.330 3.408 -14.371 1.00 87.50 96 THR A C 1
ATOM 763 O O . THR A 1 96 ? 3.556 3.407 -13.416 1.00 87.50 96 THR A O 1
ATOM 766 N N . LEU A 1 97 ? 5.605 3.020 -14.270 1.00 87.31 97 LEU A N 1
ATOM 767 C CA . LEU A 1 97 ? 6.202 2.554 -13.017 1.00 87.31 97 LEU A CA 1
ATOM 768 C C . LEU A 1 97 ? 6.155 3.648 -11.936 1.00 87.31 97 LEU A C 1
ATOM 770 O O . LEU A 1 97 ? 5.700 3.402 -10.818 1.00 87.31 97 LEU A O 1
ATOM 774 N N . CYS A 1 98 ? 6.539 4.879 -12.287 1.00 91.06 98 CYS A N 1
ATOM 775 C CA . CYS A 1 98 ? 6.451 6.032 -11.392 1.00 91.06 98 CYS A CA 1
ATOM 776 C C . CYS A 1 98 ? 5.011 6.283 -10.920 1.00 91.06 98 CYS A C 1
ATOM 778 O O . CYS A 1 98 ? 4.782 6.476 -9.727 1.00 91.06 98 CYS A O 1
ATOM 780 N N . CYS A 1 99 ? 4.029 6.244 -11.826 1.00 93.12 99 CYS A N 1
ATOM 781 C CA . CYS A 1 99 ? 2.618 6.414 -11.479 1.00 93.12 99 CYS A CA 1
ATOM 782 C C . CYS A 1 99 ? 2.120 5.332 -10.513 1.00 93.12 99 CYS A C 1
ATOM 784 O O . CYS A 1 99 ? 1.409 5.660 -9.564 1.00 93.12 99 CYS A O 1
ATOM 786 N N . ILE A 1 100 ? 2.509 4.069 -10.721 1.00 92.69 100 ILE A N 1
ATOM 787 C CA . ILE A 1 100 ? 2.148 2.962 -9.826 1.00 92.69 100 ILE A CA 1
ATOM 788 C C . ILE A 1 100 ? 2.718 3.209 -8.426 1.00 92.69 100 ILE A C 1
ATOM 790 O O . ILE A 1 100 ? 1.970 3.167 -7.453 1.00 92.69 100 ILE A O 1
ATOM 794 N N . HIS A 1 101 ? 4.005 3.545 -8.305 1.00 93.25 101 HIS A N 1
ATOM 795 C CA . HIS A 1 101 ? 4.607 3.817 -6.997 1.00 93.25 101 HIS A CA 1
ATOM 796 C C . HIS A 1 101 ? 4.005 5.041 -6.303 1.00 93.25 101 HIS A C 1
ATOM 798 O O . HIS A 1 101 ? 3.783 4.999 -5.096 1.00 93.25 101 HIS A O 1
ATOM 804 N N . ILE A 1 102 ? 3.685 6.112 -7.037 1.00 95.94 102 ILE A N 1
ATOM 805 C CA . ILE A 1 102 ? 2.983 7.276 -6.472 1.00 95.94 102 ILE A CA 1
ATOM 806 C C . ILE A 1 102 ? 1.607 6.865 -5.934 1.00 95.94 102 ILE A C 1
ATOM 808 O O . ILE A 1 102 ? 1.222 7.296 -4.847 1.00 95.94 102 ILE A O 1
ATOM 812 N N . LEU A 1 103 ? 0.878 6.013 -6.661 1.00 96.44 103 LEU A N 1
ATOM 813 C CA . LEU A 1 103 ? -0.427 5.511 -6.235 1.00 96.44 103 LEU A CA 1
ATOM 814 C C . LEU A 1 103 ? -0.323 4.637 -4.973 1.00 96.44 103 LEU A C 1
ATOM 816 O O . LEU A 1 103 ? -1.147 4.781 -4.073 1.00 96.44 103 LEU A O 1
ATOM 820 N N . VAL A 1 104 ? 0.705 3.789 -4.875 1.00 95.12 104 VAL A N 1
ATOM 821 C CA . VAL A 1 104 ? 0.980 2.962 -3.683 1.00 95.12 104 VAL A CA 1
ATOM 822 C C . VAL A 1 104 ? 1.404 3.826 -2.486 1.00 95.12 104 VAL A C 1
ATOM 824 O O . VAL A 1 104 ? 0.941 3.629 -1.366 1.00 95.12 104 VAL A O 1
ATOM 827 N N . ILE A 1 105 ? 2.226 4.858 -2.695 1.00 97.25 105 ILE A N 1
ATOM 828 C CA . ILE A 1 105 ? 2.545 5.827 -1.633 1.00 97.25 105 ILE A CA 1
ATOM 829 C C . ILE A 1 105 ? 1.258 6.513 -1.154 1.00 97.25 105 ILE A C 1
ATOM 831 O O . ILE A 1 105 ? 1.031 6.648 0.049 1.00 97.25 105 ILE A O 1
ATOM 835 N N . TYR A 1 106 ? 0.389 6.915 -2.083 1.00 97.75 106 TYR A N 1
ATOM 836 C CA . TYR A 1 106 ? -0.897 7.522 -1.755 1.00 97.75 106 TYR A CA 1
ATOM 837 C C . TYR A 1 106 ? -1.825 6.574 -0.976 1.00 97.75 106 TYR A C 1
ATOM 839 O O . TYR A 1 106 ? -2.507 7.036 -0.055 1.00 97.75 106 TYR A O 1
ATOM 847 N N . SER A 1 107 ? -1.846 5.270 -1.283 1.00 97.56 107 SER A N 1
ATOM 848 C CA . SER A 1 107 ? -2.647 4.303 -0.520 1.00 97.56 107 SER A CA 1
ATOM 849 C C . SER A 1 107 ? -2.164 4.182 0.920 1.00 97.56 107 SER A C 1
ATOM 851 O O . SER A 1 107 ? -2.986 4.313 1.823 1.00 97.56 107 SER A O 1
ATOM 853 N N . HIS A 1 108 ? -0.853 4.065 1.152 1.00 97.75 108 HIS A N 1
ATOM 854 C CA . HIS A 1 108 ? -0.301 4.003 2.511 1.00 97.75 108 HIS A CA 1
ATOM 855 C C . HIS A 1 108 ? -0.552 5.288 3.307 1.00 97.75 108 HIS A C 1
ATOM 857 O O . HIS A 1 108 ? -0.946 5.244 4.470 1.00 97.75 108 HIS A O 1
ATOM 863 N N . LEU A 1 109 ? -0.399 6.463 2.686 1.00 97.75 109 LEU A N 1
ATOM 864 C CA . LEU A 1 109 ? -0.735 7.727 3.351 1.00 97.75 109 LEU A CA 1
ATOM 865 C C . LEU A 1 109 ? -2.227 7.806 3.697 1.00 97.75 109 LEU A C 1
ATOM 867 O O . LEU A 1 109 ? -2.587 8.294 4.769 1.00 97.75 109 LEU A O 1
ATOM 871 N N . SER A 1 110 ? -3.097 7.306 2.817 1.00 97.50 110 SER A N 1
ATOM 872 C CA . SER A 1 110 ? -4.538 7.238 3.072 1.00 97.50 110 SER A CA 1
ATOM 873 C C . SER A 1 110 ? -4.862 6.288 4.229 1.00 97.50 110 SER A C 1
ATOM 875 O O . SER A 1 110 ? -5.661 6.652 5.094 1.00 97.50 110 SER A O 1
ATOM 877 N N . GLY A 1 111 ? -4.205 5.127 4.305 1.00 97.06 111 GLY A N 1
ATOM 878 C CA . GLY A 1 111 ? -4.346 4.180 5.413 1.00 97.06 111 GLY A CA 1
ATOM 879 C C . GLY A 1 111 ? -3.942 4.793 6.759 1.00 97.06 111 GLY A C 1
ATOM 880 O O . GLY A 1 111 ? -4.746 4.803 7.699 1.00 97.06 111 GLY A O 1
ATOM 881 N N . ILE A 1 112 ? -2.789 5.475 6.813 1.00 97.56 112 ILE A N 1
ATOM 882 C CA . ILE A 1 112 ? -2.329 6.232 7.994 1.00 97.56 112 ILE A CA 1
ATOM 883 C C . ILE A 1 112 ? -3.347 7.306 8.392 1.00 97.56 112 ILE A C 1
ATOM 885 O O . ILE A 1 112 ? -3.736 7.390 9.560 1.00 97.56 112 ILE A O 1
ATOM 889 N N . ILE A 1 113 ? -3.810 8.129 7.444 1.00 97.44 113 ILE A N 1
ATOM 890 C CA . ILE A 1 113 ? -4.794 9.187 7.721 1.00 97.44 113 ILE A CA 1
ATOM 891 C C . ILE A 1 113 ? -6.086 8.580 8.274 1.00 97.44 113 ILE A C 1
ATOM 893 O O . ILE A 1 113 ? -6.651 9.105 9.236 1.00 97.44 113 ILE A O 1
ATOM 897 N N . GLY A 1 114 ? -6.556 7.473 7.703 1.00 95.69 114 GLY A N 1
ATOM 898 C CA . GLY A 1 114 ? -7.751 6.778 8.167 1.00 95.69 114 GLY A CA 1
ATOM 899 C C . GLY A 1 114 ? -7.616 6.213 9.576 1.00 95.69 114 GLY A C 1
ATOM 900 O O . GLY A 1 114 ? -8.504 6.430 10.404 1.00 95.69 114 GLY A O 1
ATOM 901 N N . ALA A 1 115 ? -6.477 5.590 9.879 1.00 95.50 115 ALA A N 1
ATOM 902 C CA . ALA A 1 115 ? -6.165 5.053 11.199 1.00 95.50 115 ALA A CA 1
ATOM 903 C C . ALA A 1 115 ? -5.988 6.147 12.269 1.00 95.50 115 ALA A C 1
ATOM 905 O O . ALA A 1 115 ? -6.394 5.969 13.419 1.00 95.50 115 ALA A O 1
ATOM 906 N N . VAL A 1 116 ? -5.415 7.302 11.915 1.00 95.00 116 VAL A N 1
ATOM 907 C CA . VAL A 1 116 ? -5.246 8.435 12.841 1.00 95.00 116 VAL A CA 1
ATOM 908 C C . VAL A 1 116 ? -6.564 9.177 13.076 1.00 95.00 116 VAL A C 1
ATOM 910 O O . VAL A 1 116 ? -6.842 9.581 14.203 1.00 95.00 116 VAL A O 1
ATOM 913 N N . THR A 1 117 ? -7.384 9.360 12.036 1.00 94.69 117 THR A N 1
ATOM 914 C CA . THR A 1 117 ? -8.621 10.163 12.109 1.00 94.69 117 THR A CA 1
ATOM 915 C C . THR A 1 117 ? -9.881 9.362 12.439 1.00 94.69 117 THR A C 1
ATOM 917 O O . THR A 1 117 ? -10.954 9.957 12.540 1.00 94.69 117 THR A O 1
ATOM 920 N N . PHE A 1 118 ? -9.776 8.039 12.607 1.00 92.06 118 PHE A N 1
ATOM 921 C CA . PHE A 1 118 ? -10.911 7.126 12.807 1.00 92.06 118 PHE A CA 1
ATOM 922 C C . PHE A 1 118 ? -11.967 7.228 11.692 1.00 92.06 118 PHE A C 1
ATOM 924 O O . PHE A 1 118 ? -13.171 7.128 11.933 1.00 92.06 118 PHE A O 1
ATOM 931 N N . ARG A 1 119 ? -11.530 7.465 10.448 1.00 93.50 119 ARG A N 1
ATOM 932 C CA . ARG A 1 119 ? -12.420 7.595 9.285 1.00 93.50 119 ARG A CA 1
ATOM 933 C C . ARG A 1 119 ? -12.315 6.365 8.394 1.00 93.50 119 ARG A C 1
ATOM 935 O O . ARG A 1 119 ? -11.240 6.033 7.912 1.00 93.50 119 ARG A O 1
ATOM 942 N N . ILE A 1 120 ? -13.461 5.751 8.100 1.00 94.50 120 ILE A N 1
ATOM 943 C CA . ILE A 1 120 ? -13.549 4.540 7.267 1.00 94.50 120 ILE A CA 1
ATOM 944 C C . ILE A 1 120 ? -13.214 4.832 5.796 1.00 94.50 120 ILE A C 1
ATOM 946 O O . ILE A 1 120 ? -12.540 4.042 5.150 1.00 94.50 120 ILE A O 1
ATOM 950 N N . CYS A 1 121 ? -13.654 5.974 5.259 1.00 97.00 121 CYS A N 1
ATOM 951 C CA . CYS A 1 121 ? -13.479 6.313 3.840 1.00 97.00 121 CYS A CA 1
ATOM 952 C C . CYS A 1 121 ? -12.016 6.214 3.338 1.00 97.00 121 CYS A C 1
ATOM 954 O O . CYS A 1 121 ? -11.779 5.476 2.384 1.00 97.00 121 CYS A O 1
ATOM 956 N N . PRO A 1 122 ? -11.020 6.870 3.967 1.00 97.12 122 PRO A N 1
ATOM 957 C CA . PRO A 1 122 ? -9.625 6.754 3.531 1.00 97.12 122 PRO A CA 1
ATOM 958 C C . PRO A 1 122 ? -9.044 5.336 3.682 1.00 97.12 122 PRO A C 1
ATOM 960 O O . PRO A 1 122 ? -8.255 4.932 2.833 1.00 97.12 122 PRO A O 1
ATOM 963 N N . LEU A 1 123 ? -9.481 4.548 4.678 1.00 96.44 123 LEU A N 1
ATOM 964 C CA . LEU A 1 123 ? -9.090 3.135 4.800 1.00 96.44 123 LEU A CA 1
ATOM 965 C C . LEU A 1 123 ? -9.636 2.299 3.636 1.00 96.44 123 LEU A C 1
ATOM 967 O O . LEU A 1 123 ? -8.916 1.490 3.064 1.00 96.44 123 LEU A O 1
ATOM 971 N N . VAL A 1 124 ? -10.893 2.520 3.241 1.00 97.44 124 VAL A N 1
ATOM 972 C CA . VAL A 1 124 ? -11.498 1.828 2.091 1.00 97.44 124 VAL A CA 1
ATOM 973 C C . VAL A 1 124 ? -10.780 2.179 0.791 1.00 97.44 124 VAL A C 1
ATOM 975 O O . VAL A 1 124 ? -10.529 1.287 -0.015 1.00 97.44 124 VAL A O 1
ATOM 978 N N . ILE A 1 125 ? -10.404 3.446 0.595 1.00 96.88 125 ILE A N 1
ATOM 979 C CA . ILE A 1 125 ? -9.614 3.865 -0.572 1.00 96.88 125 ILE A CA 1
ATOM 980 C C . ILE A 1 125 ? -8.260 3.144 -0.591 1.00 96.88 125 ILE A C 1
ATOM 982 O O . ILE A 1 125 ? -7.889 2.603 -1.632 1.00 96.88 125 ILE A O 1
ATOM 986 N N . ALA A 1 126 ? -7.559 3.085 0.547 1.00 97.00 126 ALA A N 1
ATOM 987 C CA . ALA A 1 126 ? -6.294 2.362 0.663 1.00 97.00 126 ALA A CA 1
ATOM 988 C C . ALA A 1 126 ? -6.456 0.877 0.291 1.00 97.00 126 ALA A C 1
ATOM 990 O O . ALA A 1 126 ? -5.754 0.394 -0.596 1.00 97.00 126 ALA A O 1
ATOM 991 N N . MET A 1 127 ? -7.459 0.194 0.859 1.00 97.31 127 MET A N 1
ATOM 992 C CA . MET A 1 127 ? -7.750 -1.213 0.555 1.00 97.31 127 MET A CA 1
ATOM 993 C C . MET A 1 127 ? -8.037 -1.456 -0.930 1.00 97.31 127 MET A C 1
ATOM 995 O O . MET A 1 127 ? -7.561 -2.434 -1.495 1.00 97.31 127 MET A O 1
ATOM 999 N N . LEU A 1 128 ? -8.824 -0.592 -1.580 1.00 97.62 128 LEU A N 1
ATOM 1000 C CA . LEU A 1 128 ? -9.152 -0.757 -3.000 1.00 97.62 128 LEU A CA 1
ATOM 1001 C C . LEU A 1 128 ? -7.907 -0.649 -3.889 1.00 97.62 128 LEU A C 1
ATOM 1003 O O . LEU A 1 128 ? -7.764 -1.425 -4.835 1.00 97.62 128 LEU A O 1
ATOM 1007 N N . ILE A 1 129 ? -7.006 0.285 -3.574 1.00 96.75 129 ILE A N 1
ATOM 1008 C CA . ILE A 1 129 ? -5.737 0.438 -4.294 1.00 96.75 129 ILE A CA 1
ATOM 1009 C C . ILE A 1 129 ? -4.839 -0.782 -4.053 1.00 96.75 129 ILE A C 1
ATOM 1011 O O . ILE A 1 129 ? -4.310 -1.332 -5.017 1.00 96.75 129 ILE A O 1
ATOM 1015 N N . GLU A 1 130 ? -4.714 -1.250 -2.808 1.00 95.81 130 GLU A N 1
ATOM 1016 C CA . GLU A 1 130 ? -3.918 -2.439 -2.473 1.00 95.81 130 GLU A CA 1
ATOM 1017 C C . GLU A 1 130 ? -4.452 -3.713 -3.135 1.00 95.81 130 GLU A C 1
ATOM 1019 O O . GLU A 1 130 ? -3.667 -4.514 -3.637 1.00 95.81 130 GLU A O 1
ATOM 1024 N N . ILE A 1 131 ? -5.775 -3.894 -3.205 1.00 97.12 131 ILE A N 1
ATOM 1025 C CA . ILE A 1 131 ? -6.396 -5.012 -3.931 1.00 97.12 131 ILE A CA 1
ATOM 1026 C C . ILE A 1 131 ? -6.064 -4.921 -5.422 1.00 97.12 131 ILE A C 1
ATOM 1028 O O . ILE A 1 131 ? -5.675 -5.922 -6.024 1.00 97.12 131 ILE A O 1
ATOM 1032 N N . GLY A 1 132 ? -6.186 -3.732 -6.020 1.00 95.94 132 GLY A N 1
ATOM 1033 C CA . GLY A 1 132 ? -5.823 -3.508 -7.419 1.00 95.94 132 GLY A CA 1
ATOM 1034 C C . GLY A 1 132 ? -4.356 -3.845 -7.692 1.00 95.94 132 GLY A C 1
ATOM 1035 O O . GLY A 1 132 ? -4.054 -4.571 -8.637 1.00 95.94 132 GLY A O 1
ATOM 1036 N N . TYR A 1 133 ? -3.454 -3.388 -6.824 1.00 94.44 133 TYR A N 1
ATOM 1037 C CA . TYR A 1 133 ? -2.030 -3.697 -6.909 1.00 94.44 133 TYR A CA 1
ATOM 1038 C C . TYR A 1 133 ? -1.744 -5.194 -6.697 1.00 94.44 133 TYR A C 1
ATOM 1040 O O . TYR A 1 133 ? -0.977 -5.781 -7.455 1.00 94.44 133 TYR A O 1
ATOM 1048 N N . GLY A 1 134 ? -2.420 -5.846 -5.749 1.00 94.81 134 GLY A N 1
ATOM 1049 C CA . GLY A 1 134 ? -2.322 -7.289 -5.528 1.00 94.81 134 GLY A CA 1
ATOM 1050 C C . GLY A 1 134 ? -2.765 -8.105 -6.747 1.00 94.81 134 GLY A C 1
ATOM 1051 O O . GLY A 1 134 ? -2.096 -9.069 -7.114 1.00 94.81 134 GLY A O 1
ATOM 1052 N N . ILE A 1 135 ? -3.838 -7.694 -7.433 1.00 96.12 135 ILE A N 1
ATOM 1053 C CA . ILE A 1 135 ? -4.268 -8.319 -8.696 1.00 96.12 135 ILE A CA 1
ATOM 1054 C C . ILE A 1 135 ? -3.175 -8.178 -9.760 1.00 96.12 135 ILE A C 1
ATOM 1056 O O . ILE A 1 135 ? -2.830 -9.171 -10.398 1.00 96.12 135 ILE A O 1
ATOM 1060 N N . LEU A 1 136 ? -2.601 -6.981 -9.929 1.00 92.81 136 LEU A N 1
ATOM 1061 C CA . LEU A 1 136 ? -1.507 -6.757 -10.881 1.00 92.81 136 LEU A CA 1
ATOM 1062 C C . LEU A 1 136 ? -0.280 -7.621 -10.553 1.00 92.81 136 LEU A C 1
ATOM 1064 O O . LEU A 1 136 ? 0.260 -8.263 -11.448 1.00 92.81 136 LEU A O 1
ATOM 1068 N N . ALA A 1 137 ? 0.107 -7.712 -9.279 1.00 90.94 137 ALA A N 1
ATOM 1069 C CA . ALA A 1 137 ? 1.205 -8.566 -8.830 1.00 90.94 137 ALA A CA 1
ATOM 1070 C C . ALA A 1 137 ? 0.941 -10.057 -9.105 1.00 90.94 137 ALA A C 1
ATOM 1072 O O . ALA A 1 137 ? 1.846 -10.784 -9.508 1.00 90.94 137 ALA A O 1
ATOM 1073 N N . GLY A 1 138 ? -0.300 -10.516 -8.920 1.00 92.25 138 GLY A N 1
ATOM 1074 C CA . GLY A 1 138 ? -0.701 -11.883 -9.251 1.00 92.25 138 GLY A CA 1
ATOM 1075 C C . GLY A 1 138 ? -0.650 -12.173 -10.754 1.00 92.25 138 GLY A C 1
ATOM 1076 O O . GLY A 1 138 ? -0.199 -13.247 -11.150 1.00 92.25 138 GLY A O 1
ATOM 1077 N N . LEU A 1 139 ? -1.064 -11.214 -11.592 1.00 91.81 139 LEU A N 1
ATOM 1078 C CA . LEU A 1 139 ? -0.971 -11.323 -13.054 1.00 91.81 139 LEU A CA 1
ATOM 1079 C C . LEU A 1 139 ? 0.484 -11.372 -13.537 1.00 91.81 139 LEU A C 1
ATOM 1081 O O . LEU A 1 139 ? 0.790 -12.125 -14.458 1.00 91.81 139 LEU A O 1
ATOM 1085 N N . ASP A 1 140 ? 1.372 -10.633 -12.873 1.00 87.12 140 ASP A N 1
ATOM 1086 C CA . ASP A 1 140 ? 2.821 -10.639 -13.110 1.00 87.12 140 ASP A CA 1
ATOM 1087 C C . ASP A 1 140 ? 3.533 -11.865 -12.499 1.00 87.12 140 ASP A C 1
ATOM 1089 O O . ASP A 1 140 ? 4.754 -11.969 -12.516 1.00 87.12 140 ASP A O 1
ATOM 1093 N N . GLN A 1 141 ? 2.780 -12.811 -11.917 1.00 92.31 141 GLN A N 1
ATOM 1094 C CA . GLN A 1 141 ? 3.309 -13.994 -11.220 1.00 92.31 141 GLN A CA 1
ATOM 1095 C C . GLN A 1 141 ? 4.295 -13.653 -10.086 1.00 92.31 141 GLN A C 1
ATOM 1097 O O . GLN A 1 141 ? 5.092 -14.489 -9.650 1.00 92.31 141 GLN A O 1
ATOM 1102 N N . ASN A 1 142 ? 4.211 -12.436 -9.548 1.00 89.19 142 ASN A N 1
ATOM 1103 C CA . ASN A 1 142 ? 5.018 -11.969 -8.435 1.00 89.19 142 ASN A CA 1
ATOM 1104 C C . ASN A 1 142 ? 4.366 -12.384 -7.107 1.00 89.19 142 ASN A C 1
ATOM 1106 O O . ASN A 1 142 ? 3.767 -11.584 -6.382 1.00 89.19 142 ASN A O 1
ATOM 1110 N N . TRP A 1 143 ? 4.484 -13.676 -6.790 1.00 92.81 143 TRP A N 1
ATOM 1111 C CA . TRP A 1 143 ? 3.888 -14.290 -5.598 1.00 92.81 143 TRP A CA 1
ATOM 1112 C C . TRP A 1 143 ? 4.355 -13.653 -4.285 1.00 92.81 143 TRP A C 1
ATOM 1114 O O . TRP A 1 143 ? 3.592 -13.610 -3.322 1.00 92.81 143 TRP A O 1
ATOM 1124 N N . ILE A 1 144 ? 5.590 -13.140 -4.247 1.00 92.44 144 ILE A N 1
ATOM 1125 C CA . ILE A 1 144 ? 6.138 -12.460 -3.068 1.00 92.44 144 ILE A CA 1
ATOM 1126 C C . ILE A 1 144 ? 5.378 -11.154 -2.828 1.00 92.44 144 ILE A C 1
ATOM 1128 O O . ILE A 1 144 ? 4.870 -10.942 -1.729 1.00 92.44 144 ILE A O 1
ATOM 1132 N N . SER A 1 145 ? 5.247 -10.312 -3.859 1.00 90.00 145 SER A N 1
ATOM 1133 C CA . SER A 1 145 ? 4.485 -9.061 -3.776 1.00 90.00 145 SER A CA 1
ATOM 1134 C C . SER A 1 145 ? 3.022 -9.327 -3.412 1.00 90.00 145 SER A C 1
ATOM 1136 O O . SER A 1 145 ? 2.501 -8.718 -2.481 1.00 90.00 145 SER A O 1
ATOM 1138 N N . LEU A 1 146 ? 2.389 -10.326 -4.042 1.00 93.75 146 LEU A N 1
ATOM 1139 C CA . LEU A 1 146 ? 1.023 -10.738 -3.709 1.00 93.75 146 LEU A CA 1
ATOM 1140 C C . LEU A 1 146 ? 0.878 -11.143 -2.230 1.00 93.75 146 LEU A C 1
ATOM 1142 O O . LEU A 1 146 ? -0.075 -10.730 -1.568 1.00 93.75 146 LEU A O 1
ATOM 1146 N N . GLY A 1 147 ? 1.823 -11.924 -1.698 1.00 93.94 147 GLY A N 1
ATOM 1147 C CA . GLY A 1 147 ? 1.835 -12.318 -0.289 1.00 93.94 147 GLY A CA 1
ATOM 1148 C C . GLY A 1 147 ? 1.936 -11.118 0.657 1.00 93.94 147 GLY A C 1
ATOM 1149 O O . GLY A 1 147 ? 1.204 -11.051 1.645 1.00 93.94 147 GLY A O 1
ATOM 1150 N N . VAL A 1 148 ? 2.785 -10.141 0.322 1.00 92.38 148 VAL A N 1
ATOM 1151 C CA . VAL A 1 148 ? 2.910 -8.884 1.076 1.00 92.38 148 VAL A CA 1
ATOM 1152 C C . VAL A 1 148 ? 1.604 -8.087 1.034 1.00 92.38 148 VAL A C 1
ATOM 1154 O O . VAL A 1 148 ? 1.150 -7.635 2.081 1.00 92.38 148 VAL A O 1
ATOM 1157 N N . CYS A 1 149 ? 0.946 -7.978 -0.125 1.00 94.00 149 CYS A N 1
ATOM 1158 C CA . CYS A 1 149 ? -0.348 -7.298 -0.242 1.00 94.00 149 CYS A CA 1
ATOM 1159 C C . CYS A 1 149 ? -1.418 -7.934 0.646 1.00 94.00 149 CYS A C 1
ATOM 1161 O O . CYS A 1 149 ? -2.117 -7.228 1.362 1.00 94.00 149 CYS A O 1
ATOM 1163 N N . ILE A 1 150 ? -1.532 -9.265 0.645 1.00 94.25 150 ILE A N 1
ATOM 1164 C CA . ILE A 1 150 ? -2.508 -9.974 1.489 1.00 94.25 150 ILE A CA 1
ATOM 1165 C C . ILE A 1 150 ? -2.236 -9.704 2.974 1.00 94.25 150 ILE A C 1
ATOM 1167 O O . ILE A 1 150 ? -3.166 -9.473 3.749 1.00 94.25 150 ILE A O 1
ATOM 1171 N N . PHE A 1 151 ? -0.962 -9.712 3.368 1.00 93.94 151 PHE A N 1
ATOM 1172 C CA . PHE A 1 151 ? -0.552 -9.449 4.742 1.00 93.94 151 PHE A CA 1
ATOM 1173 C C . PHE A 1 151 ? -0.852 -8.006 5.185 1.00 93.94 151 PHE A C 1
ATOM 1175 O O . PHE A 1 151 ? -1.343 -7.807 6.296 1.00 93.94 151 PHE A O 1
ATOM 1182 N N . LEU A 1 152 ? -0.613 -7.013 4.321 1.00 92.81 152 LEU A N 1
ATOM 1183 C CA . LEU A 1 152 ? -0.913 -5.598 4.584 1.00 92.81 152 LEU A CA 1
ATOM 1184 C C . LEU A 1 152 ? -2.417 -5.288 4.564 1.00 92.81 152 LEU A C 1
ATOM 1186 O O . LEU A 1 152 ? -2.887 -4.444 5.328 1.00 92.81 152 LEU A O 1
ATOM 1190 N N . LEU A 1 153 ? -3.194 -6.023 3.769 1.00 95.69 153 LEU A N 1
ATOM 1191 C CA . LEU A 1 153 ? -4.636 -5.824 3.650 1.00 95.69 153 LEU A CA 1
ATOM 1192 C C . LEU A 1 153 ? -5.404 -6.286 4.902 1.00 95.69 153 LEU A C 1
ATOM 1194 O O . LEU A 1 153 ? -6.428 -5.704 5.262 1.00 95.69 153 LEU A O 1
ATOM 1198 N N . TYR A 1 154 ? -4.918 -7.319 5.598 1.00 94.81 154 TYR A N 1
ATOM 1199 C CA . TYR A 1 154 ? -5.569 -7.855 6.801 1.00 94.81 154 TYR A CA 1
ATOM 1200 C C . TYR A 1 154 ? -5.855 -6.800 7.894 1.00 94.81 154 TYR A C 1
ATOM 1202 O O . TYR A 1 154 ? -7.019 -6.664 8.289 1.00 94.81 154 TYR A O 1
ATOM 1210 N N . PRO A 1 155 ? -4.862 -6.036 8.397 1.00 94.31 155 PRO A N 1
ATOM 1211 C CA . PRO A 1 155 ? -5.099 -5.052 9.452 1.00 94.31 155 PRO A CA 1
ATOM 1212 C C . PRO A 1 155 ? -6.039 -3.925 8.999 1.00 94.31 155 PRO A C 1
ATOM 1214 O O . PRO A 1 155 ? -6.824 -3.434 9.810 1.00 94.31 155 PRO A O 1
ATOM 1217 N N . HIS A 1 156 ? -6.047 -3.574 7.709 1.00 96.00 156 HIS A N 1
ATOM 1218 C CA . HIS A 1 156 ? -6.999 -2.616 7.144 1.00 96.00 156 HIS A CA 1
ATOM 1219 C C . HIS A 1 156 ? -8.445 -3.120 7.200 1.00 96.00 156 HIS A C 1
ATOM 1221 O O . HIS A 1 156 ? -9.340 -2.378 7.616 1.00 96.00 156 HIS A O 1
ATOM 1227 N N . ILE A 1 157 ? -8.678 -4.384 6.828 1.00 96.06 157 ILE A N 1
ATOM 1228 C CA . ILE A 1 157 ? -10.007 -5.008 6.886 1.00 96.06 157 ILE A CA 1
ATOM 1229 C C . ILE A 1 157 ? -10.486 -5.098 8.338 1.00 96.06 157 ILE A C 1
ATOM 1231 O O . ILE A 1 157 ? -11.625 -4.722 8.625 1.00 96.06 157 ILE A O 1
ATOM 1235 N N . SER A 1 158 ? -9.620 -5.555 9.250 1.00 94.25 158 SER A N 1
ATOM 1236 C CA . SER A 1 158 ? -9.944 -5.654 10.678 1.00 94.25 158 SER A CA 1
ATOM 1237 C C . SER A 1 158 ? -10.307 -4.285 11.254 1.00 94.25 158 SER A C 1
ATOM 1239 O O . SER A 1 158 ? -11.364 -4.134 11.861 1.00 94.25 158 SER A O 1
ATOM 1241 N N . LEU A 1 159 ? -9.494 -3.257 10.987 1.00 93.81 159 LEU A N 1
ATOM 1242 C CA . LEU A 1 159 ? -9.749 -1.904 11.477 1.00 93.81 159 LEU A CA 1
ATOM 1243 C C . LEU A 1 159 ? -11.040 -1.307 10.893 1.00 93.81 159 LEU A C 1
ATOM 1245 O O . LEU A 1 159 ? -11.807 -0.668 11.613 1.00 93.81 159 LEU A O 1
ATOM 1249 N N . CYS A 1 160 ? -11.322 -1.527 9.604 1.00 95.56 160 CYS A N 1
ATOM 1250 C CA . CYS A 1 160 ? -12.587 -1.105 8.995 1.00 95.56 160 CYS A CA 1
ATOM 1251 C C . CYS A 1 160 ? -13.793 -1.766 9.664 1.00 95.56 160 CYS A C 1
ATOM 1253 O O . CYS A 1 160 ? -14.808 -1.107 9.901 1.00 95.56 160 CYS A O 1
ATOM 1255 N N . HIS A 1 161 ? -13.690 -3.060 9.967 1.00 94.44 161 HIS A N 1
ATOM 1256 C CA . HIS A 1 161 ? -14.743 -3.804 10.646 1.00 94.44 161 HIS A CA 1
ATOM 1257 C C . HIS A 1 161 ? -14.989 -3.262 12.060 1.00 94.44 161 HIS A C 1
ATOM 1259 O O . HIS A 1 161 ? -16.137 -2.939 12.380 1.00 94.44 161 HIS A O 1
ATOM 1265 N N . ASP A 1 162 ? -13.932 -3.025 12.838 1.00 90.50 162 ASP A N 1
ATOM 1266 C CA . ASP A 1 162 ? -14.018 -2.469 14.195 1.00 90.50 162 ASP A CA 1
ATOM 1267 C C . ASP A 1 162 ? -14.636 -1.062 14.218 1.00 90.50 162 ASP A C 1
ATOM 1269 O O . ASP A 1 162 ? -15.511 -0.764 15.043 1.00 90.50 162 ASP A O 1
ATOM 1273 N N . LEU A 1 163 ? -14.239 -0.206 13.268 1.00 91.38 163 LEU A N 1
ATOM 1274 C CA . LEU A 1 163 ? -14.811 1.131 13.092 1.00 91.38 163 LEU A CA 1
ATOM 1275 C C . LEU A 1 163 ? -16.283 1.067 12.666 1.00 91.38 163 LEU A C 1
ATOM 1277 O O . LEU A 1 163 ? -17.108 1.816 13.187 1.00 91.38 163 LEU A O 1
ATOM 1281 N N . SER A 1 164 ? -16.642 0.158 11.753 1.00 93.38 164 SER A N 1
ATOM 1282 C CA . SER A 1 164 ? -18.025 0.009 11.272 1.00 93.38 164 SER A CA 1
ATOM 1283 C C . SER A 1 164 ? -18.992 -0.447 12.368 1.00 93.38 164 SER A C 1
ATOM 1285 O O . SER A 1 164 ? -20.171 -0.091 12.351 1.00 93.38 164 SER A O 1
ATOM 1287 N N . ARG A 1 165 ? -18.490 -1.204 13.351 1.00 89.12 165 ARG A N 1
ATOM 1288 C CA . ARG A 1 165 ? -19.251 -1.644 14.525 1.00 89.12 165 ARG A CA 1
ATOM 1289 C C . ARG A 1 165 ? -19.327 -0.586 15.626 1.00 89.12 165 ARG A C 1
ATOM 1291 O O . ARG A 1 165 ? -20.058 -0.789 16.595 1.00 89.12 165 ARG A O 1
ATOM 1298 N N . GLY A 1 166 ? -18.594 0.521 15.495 1.00 84.81 166 GLY A N 1
ATOM 1299 C CA . GLY A 1 166 ? -18.496 1.558 16.521 1.00 84.81 166 GLY A CA 1
ATOM 1300 C C . GLY A 1 166 ? -17.807 1.078 17.800 1.00 84.81 166 GLY A C 1
ATOM 1301 O O . GLY A 1 166 ? -18.062 1.631 18.867 1.00 84.81 166 GLY A O 1
ATOM 1302 N N . ILE A 1 167 ? -16.977 0.031 17.709 1.00 82.19 167 ILE A N 1
ATOM 1303 C CA . ILE A 1 167 ? -16.206 -0.491 18.846 1.00 82.19 167 ILE A CA 1
ATOM 1304 C C . ILE A 1 167 ? -15.073 0.490 19.156 1.00 82.19 167 ILE A C 1
ATOM 1306 O O . ILE A 1 167 ? -14.930 0.951 20.291 1.00 82.19 167 ILE A O 1
ATOM 1310 N N . LEU A 1 168 ? -14.336 0.879 18.112 1.00 78.25 168 LEU A N 1
ATOM 1311 C CA . LEU A 1 168 ? -13.305 1.906 18.160 1.00 78.25 168 LEU A CA 1
ATOM 1312 C C . LEU A 1 168 ? -13.905 3.278 17.832 1.00 78.25 168 LEU A C 1
ATOM 1314 O O . LEU A 1 168 ? -14.264 3.571 16.693 1.00 78.25 168 LEU A O 1
ATOM 1318 N N . THR A 1 169 ? -13.980 4.142 18.839 1.00 77.19 169 THR A N 1
ATOM 1319 C CA . THR A 1 169 ? -14.268 5.573 18.689 1.00 77.19 169 THR A CA 1
ATOM 1320 C C . THR A 1 169 ? -13.192 6.373 19.412 1.00 77.19 169 THR A C 1
ATOM 1322 O O . THR A 1 169 ? -12.574 5.876 20.355 1.00 77.19 169 THR A O 1
ATOM 1325 N N . ASN A 1 170 ? -12.985 7.628 19.002 1.00 77.00 170 ASN A N 1
ATOM 1326 C CA . ASN A 1 170 ? -11.997 8.523 19.619 1.00 77.00 170 ASN A CA 1
ATOM 1327 C C . ASN A 1 170 ? -12.202 8.667 21.146 1.00 77.00 170 ASN A C 1
ATOM 1329 O O . ASN A 1 170 ? -11.254 8.782 21.920 1.00 77.00 170 ASN A O 1
ATOM 1333 N N . GLU A 1 171 ? -13.459 8.600 21.593 1.00 74.62 171 GLU A N 1
ATOM 1334 C CA . GLU A 1 171 ? -13.832 8.678 23.009 1.00 74.62 171 GLU A CA 1
ATOM 1335 C C . GLU A 1 171 ? -13.445 7.411 23.789 1.00 74.62 171 GLU A C 1
ATOM 1337 O O . GLU A 1 171 ? -12.972 7.503 24.922 1.00 74.62 171 GLU A O 1
ATOM 1342 N N . ASN A 1 172 ? -13.585 6.230 23.178 1.00 69.94 172 ASN A N 1
ATOM 1343 C CA . ASN A 1 172 ? -13.2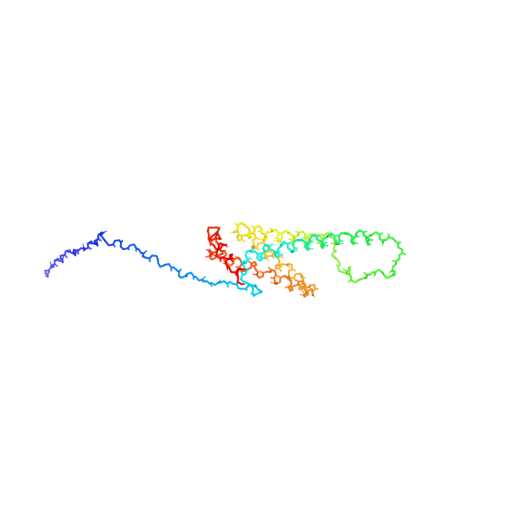52 4.955 23.816 1.00 69.94 172 ASN A CA 1
ATOM 1344 C C . ASN A 1 172 ? -11.742 4.674 23.822 1.00 69.94 172 ASN A C 1
ATOM 1346 O O . ASN A 1 172 ? -11.242 4.050 24.761 1.00 69.94 172 ASN A O 1
ATOM 1350 N N . SER A 1 173 ? -11.000 5.160 22.819 1.00 64.50 173 SER A N 1
ATOM 1351 C CA . SER A 1 173 ? -9.564 4.880 22.691 1.00 64.50 173 SER A CA 1
ATOM 1352 C C . SER A 1 173 ? -8.724 5.437 23.844 1.00 64.50 173 SER A C 1
ATOM 1354 O O . SER A 1 173 ? -7.755 4.801 24.256 1.00 64.50 173 SER A O 1
ATOM 1356 N N . HIS A 1 174 ? -9.111 6.572 24.435 1.00 58.94 174 HIS A N 1
ATOM 1357 C CA . HIS A 1 174 ? -8.361 7.160 25.551 1.00 58.94 174 HIS A CA 1
ATOM 1358 C C . HIS A 1 174 ? -8.440 6.338 26.847 1.00 58.94 174 HIS A C 1
ATOM 1360 O O . HIS A 1 174 ? -7.495 6.349 27.634 1.00 58.94 174 HIS A O 1
ATOM 1366 N N . GLY A 1 175 ? -9.531 5.597 27.068 1.00 58.62 175 GLY A N 1
ATOM 1367 C CA . GLY A 1 175 ? -9.682 4.740 28.248 1.00 58.62 175 GLY A CA 1
ATOM 1368 C C . GLY A 1 175 ? -8.958 3.394 28.135 1.00 58.62 175 GLY A C 1
ATOM 1369 O O . GLY A 1 175 ? -8.599 2.800 29.154 1.00 58.62 175 GLY A O 1
ATOM 1370 N N . GLU A 1 176 ? -8.734 2.899 26.913 1.00 59.31 176 GLU A N 1
ATOM 1371 C CA . GLU A 1 176 ? -8.089 1.600 26.672 1.00 59.31 176 GLU A CA 1
ATOM 1372 C C . GLU A 1 176 ? -6.567 1.682 26.555 1.00 59.31 176 GLU A C 1
ATOM 1374 O O . GLU A 1 176 ? -5.892 0.767 27.031 1.00 59.31 176 GLU A O 1
ATOM 1379 N N . GLU A 1 177 ? -5.997 2.791 26.063 1.00 57.66 177 GLU A N 1
ATOM 1380 C CA . GLU A 1 177 ? -4.534 2.975 26.057 1.00 57.66 177 GLU A CA 1
ATOM 1381 C C . GLU A 1 177 ? -3.929 2.871 27.467 1.00 57.66 177 GLU A C 1
ATOM 1383 O O . GLU A 1 177 ? -2.854 2.296 27.650 1.00 57.66 177 GLU A O 1
ATOM 1388 N N . GLN A 1 178 ? -4.660 3.335 28.485 1.00 54.78 178 GLN A N 1
ATOM 1389 C CA . GLN A 1 178 ? -4.248 3.238 29.886 1.00 54.78 178 GLN A CA 1
ATOM 1390 C C . GLN A 1 178 ? -4.277 1.798 30.428 1.00 54.78 178 GLN A C 1
ATOM 1392 O O . GLN A 1 178 ? -3.451 1.450 31.269 1.00 54.78 178 GLN A O 1
ATOM 1397 N N . LYS A 1 179 ? -5.181 0.942 29.929 1.00 54.66 179 LYS A N 1
ATOM 1398 C CA . LYS A 1 179 ? -5.253 -0.485 30.301 1.00 54.66 179 LYS A CA 1
ATOM 1399 C C . LYS A 1 179 ? -4.249 -1.347 29.535 1.00 54.66 179 LYS A C 1
ATOM 1401 O O . LYS A 1 179 ? -3.780 -2.356 30.059 1.00 54.66 179 LYS A O 1
ATOM 1406 N N . HIS A 1 180 ? -3.885 -0.952 28.318 1.00 52.56 180 HIS A N 1
ATOM 1407 C CA . HIS A 1 180 ? -2.912 -1.682 27.508 1.00 52.56 180 HIS A CA 1
ATOM 1408 C C . HIS A 1 180 ? -1.464 -1.491 27.980 1.00 52.56 180 HIS A C 1
ATOM 1410 O O . HIS A 1 180 ? -0.664 -2.420 27.870 1.00 52.56 180 HIS A O 1
ATOM 1416 N N . LEU A 1 181 ? -1.130 -0.338 2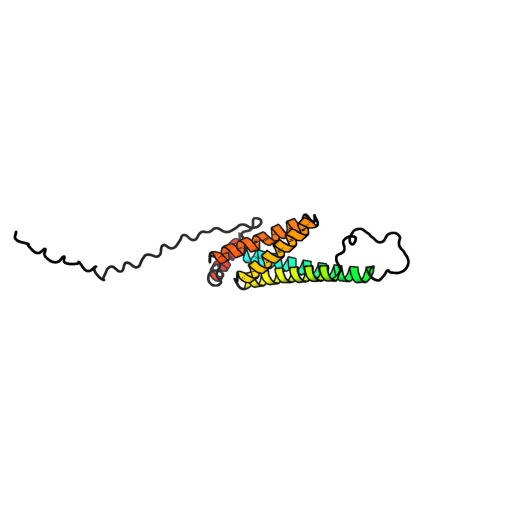8.573 1.00 50.75 181 LEU A N 1
ATOM 1417 C CA . LEU A 1 181 ? 0.183 -0.098 29.191 1.00 50.75 181 LEU A CA 1
ATOM 1418 C C . LEU A 1 181 ? 0.495 -1.084 30.331 1.00 50.75 181 LEU A C 1
ATOM 1420 O O . LEU A 1 181 ? 1.651 -1.454 30.506 1.00 50.75 181 LEU A O 1
ATOM 1424 N N . SER A 1 182 ? -0.517 -1.586 31.045 1.00 47.88 182 SER A N 1
ATOM 1425 C CA . SER A 1 182 ? -0.336 -2.643 32.054 1.00 47.88 182 SER A CA 1
ATOM 1426 C C . SER A 1 182 ? -0.046 -4.034 31.475 1.00 47.88 182 SER A C 1
ATOM 1428 O O . SER A 1 182 ? 0.412 -4.898 32.212 1.00 47.88 182 SER A O 1
ATOM 1430 N N . CYS A 1 183 ? -0.286 -4.269 30.180 1.00 45.91 183 CYS A N 1
ATOM 1431 C CA . CYS A 1 183 ? -0.092 -5.582 29.551 1.00 45.91 183 CYS A CA 1
ATOM 1432 C C . CYS A 1 183 ? 1.330 -5.774 28.984 1.00 45.91 183 CYS A C 1
ATOM 1434 O O . CYS A 1 183 ? 1.773 -6.902 28.817 1.00 45.91 183 CYS A O 1
ATOM 1436 N N . TRP A 1 184 ? 2.072 -4.684 28.755 1.00 42.44 184 TRP A N 1
ATOM 1437 C CA . TRP A 1 184 ? 3.494 -4.718 28.368 1.00 42.44 184 TRP A CA 1
ATOM 1438 C C . TRP A 1 184 ? 4.458 -4.795 29.568 1.00 42.44 184 TRP A C 1
ATOM 1440 O O . TRP A 1 184 ? 5.668 -4.854 29.373 1.00 42.44 184 TRP A O 1
ATOM 1450 N N . TYR A 1 185 ? 3.935 -4.771 30.800 1.00 41.16 185 TYR A N 1
ATOM 1451 C CA . TYR A 1 185 ? 4.702 -4.798 32.057 1.00 41.16 185 TYR A CA 1
ATOM 1452 C C . TYR A 1 185 ? 4.680 -6.168 32.762 1.00 41.16 185 TYR A C 1
ATOM 1454 O O . TYR A 1 185 ? 4.834 -6.235 33.984 1.00 41.16 185 TYR A O 1
ATOM 1462 N N . VAL A 1 186 ? 4.479 -7.253 32.008 1.00 39.78 186 VAL A N 1
ATOM 1463 C CA . VAL A 1 186 ? 4.553 -8.638 32.504 1.00 39.78 186 VAL A CA 1
ATOM 1464 C C . VAL A 1 186 ? 5.676 -9.379 31.800 1.00 39.78 186 VAL A C 1
ATOM 1466 O O . VAL A 1 186 ? 5.747 -9.272 30.557 1.00 39.78 186 VAL A O 1
#

Foldseek 3Di:
DDDDDDDDDDDDDPDPVPPPPPPPPPPPPPPPQDDDPNDSDDLLVVLQVLLVVQLVVLVVVLVVLVVVCVVLVPPDDDDPPDPPPPPPPDDDDNVNVNVLSVLLNQLSVLSNCCSVVVNLVSLVSSLVSLVVVLVVCVVVVVVVSNVSSVSSNVSSVVSSVCSVVVVDDPVVVVVVVVVVVVVVVD

Radius of gyration: 29.7 Å; chains: 1; bounding box: 113×24×70 Å

Secondary structure (DSSP, 8-state):
---PPPPPP---PPPTT------------------BTTB---HHHHHHHHHHHHHHHHHHHHHHHHHHHHHHHT--SS--TT--TTS-SS---HHHHHHHHHHHHHHHHHHHHHHHHT-HHHHHHHHHHHHHHHHHHHHTT-HHHHHHHHHHHHHHHHHHHHHHTT-S-HHHHHHHHHHHTTTS--